Protein AF-A0A9Q6Z307-F1 (afdb_monomer_lite)

Organism: Myroides odoratus (NCBI:txid256)

Foldseek 3Di:
DVVVVVVVVVVVVVVVVVVVVVVVVVVVVPVPPPDDDDDDDDPDDDDPVVVVVVVVVVVPPPPDDDDDDDDPPPDPDDDDDPDPPVVPPPDDDDDDDDDDDDPEPDDDPDDDDDPDPDDQLSVCVVRFHKDWDWDQDPVRDIDIDMDTDRDPCCPDPVNVLVRDPVSVVVVVVVVVVVVVVVVLVVDVVVVVLCVDPVSVVVVVVVVVVVVVVVVD

Secondary structure (DSSP, 8-state):
-HHHHHHHHHHHHHHHHHHHHHHHHHHHHHTTS--S-----------HHHHHHHHHHHHTSSS---------------------TTS-----PPPP-------SSSPPSS--------SHHHHHHHH--EEEEEEEPTTSPEEEEEEE-SSGGGGSHHHHHHH-HHHHHHHHHHHHHHHHHHHHHH-HHHHHHHHSHHHHHHHHHHHHHHHHHHT-

Sequence (216 aa):
MRLFNQLIKAVKTIAGFVDAVTEQKVEVQQEQFHKKGKRSNDEASLTSAQQRILDKKRISINLYKNETMTMFNYGVGGNEIKVDANEAIQEIQGNKSLLVAKLTTEDAISPEIVTGLKTVEEVFNYYSPRIEMEHNTPEGETVKEEFRFKNLGDFTPKKMIENSPFLKGLKVDEEQYNKLVKQLRVNKVLRKLVEDKVAKKELAATLRTIAKELEQ

InterPro domains:
  IPR008312 Type VI secretion system sheath protein TssB1 [PF05591] (121-208)

Radius of gyration: 41.53 Å; chains: 1; bounding box: 90×67×105 Å

Structure (mmCIF, N/CA/C/O backbone):
data_AF-A0A9Q6Z307-F1
#
_entry.id   AF-A0A9Q6Z307-F1
#
loop_
_atom_site.group_PDB
_atom_site.id
_atom_site.type_symbol
_atom_site.label_atom_id
_atom_site.label_alt_id
_atom_site.label_comp_id
_atom_site.label_asym_id
_atom_site.label_entity_id
_atom_site.label_seq_id
_atom_site.pdbx_PDB_ins_code
_atom_site.Cartn_x
_atom_site.Cartn_y
_atom_site.Cartn_z
_atom_site.occupancy
_atom_site.B_iso_or_equiv
_atom_site.auth_seq_id
_atom_site.auth_comp_id
_atom_site.auth_asym_id
_atom_site.auth_atom_id
_atom_site.pdb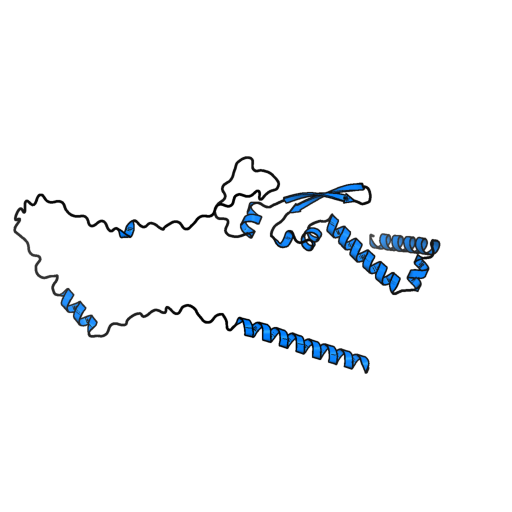x_PDB_model_num
ATOM 1 N N . MET A 1 1 ? 20.369 -35.531 -22.418 1.00 58.84 1 MET A N 1
ATOM 2 C CA . MET A 1 1 ? 19.545 -36.484 -21.630 1.00 58.84 1 MET A CA 1
ATOM 3 C C . MET A 1 1 ? 20.071 -36.722 -20.203 1.00 58.84 1 MET A C 1
ATOM 5 O O . MET A 1 1 ? 19.269 -36.689 -19.282 1.00 58.84 1 MET A O 1
ATOM 9 N N . ARG A 1 2 ? 21.387 -36.899 -19.961 1.00 54.19 2 ARG A N 1
ATOM 10 C CA . ARG A 1 2 ? 21.952 -37.157 -18.606 1.00 54.19 2 ARG A CA 1
ATOM 11 C C . ARG A 1 2 ? 21.715 -36.041 -17.569 1.00 54.19 2 ARG A C 1
ATOM 13 O O . ARG A 1 2 ? 21.393 -36.342 -16.426 1.00 54.19 2 ARG A O 1
ATOM 20 N N . LEU A 1 3 ? 21.824 -34.777 -17.982 1.00 52.72 3 LEU A N 1
ATOM 21 C CA . LEU A 1 3 ? 21.654 -33.609 -17.101 1.00 52.72 3 LEU A CA 1
ATOM 22 C C . LEU A 1 3 ? 20.195 -33.388 -16.663 1.00 52.72 3 LEU A C 1
ATOM 24 O O . LEU A 1 3 ? 19.938 -32.978 -15.537 1.00 52.72 3 LEU A O 1
ATOM 28 N N . PHE A 1 4 ? 19.232 -33.732 -17.520 1.00 47.31 4 PHE A N 1
ATOM 29 C CA . PHE A 1 4 ? 17.805 -33.577 -17.223 1.00 47.31 4 PHE A CA 1
ATOM 30 C C . PHE A 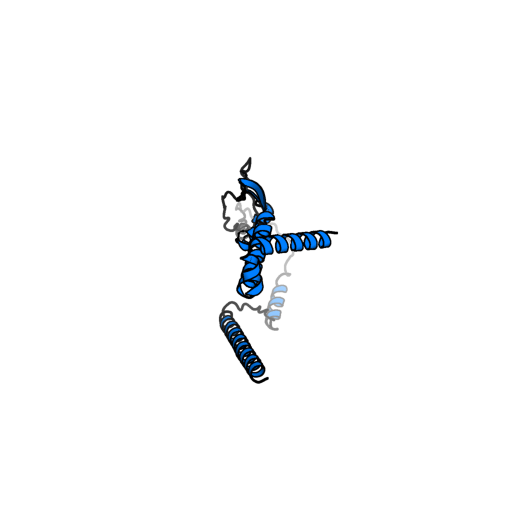1 4 ? 17.333 -34.579 -16.157 1.00 47.31 4 PHE A C 1
ATOM 32 O O . PHE A 1 4 ? 16.603 -34.224 -15.236 1.00 47.31 4 PHE A O 1
ATOM 39 N N . ASN A 1 5 ? 17.850 -35.811 -16.197 1.00 57.25 5 ASN A N 1
ATOM 40 C CA . ASN A 1 5 ? 17.544 -36.827 -15.186 1.00 57.25 5 ASN A CA 1
ATOM 41 C C . ASN A 1 5 ? 18.175 -36.524 -13.817 1.00 57.25 5 ASN A C 1
ATOM 43 O O . ASN A 1 5 ? 17.626 -36.930 -12.793 1.00 57.25 5 ASN A O 1
ATOM 47 N N . GLN A 1 6 ? 19.302 -35.804 -13.775 1.00 60.50 6 GLN A N 1
ATOM 48 C CA . GLN A 1 6 ? 19.876 -35.318 -12.515 1.00 60.50 6 GLN A CA 1
ATOM 49 C C . GLN A 1 6 ? 19.041 -34.183 -11.911 1.00 60.50 6 GLN A C 1
ATOM 51 O O . GLN A 1 6 ? 18.829 -34.179 -10.700 1.00 60.50 6 GLN A O 1
ATOM 56 N N . LEU A 1 7 ? 18.494 -33.293 -12.748 1.00 54.44 7 LEU A N 1
ATOM 57 C CA . LEU A 1 7 ? 17.577 -32.239 -12.312 1.00 54.44 7 LEU A CA 1
ATOM 58 C C . LEU A 1 7 ? 16.285 -32.827 -11.719 1.00 54.44 7 LEU A C 1
ATOM 60 O O . LEU A 1 7 ? 15.887 -32.445 -10.625 1.00 54.44 7 LEU A O 1
ATOM 64 N N . ILE A 1 8 ? 15.676 -33.814 -12.385 1.00 63.72 8 ILE A N 1
ATOM 65 C CA . ILE A 1 8 ? 14.458 -34.479 -11.887 1.00 63.72 8 ILE A CA 1
ATOM 66 C C . ILE A 1 8 ? 14.723 -35.198 -10.560 1.00 63.72 8 ILE A C 1
ATOM 68 O O . ILE A 1 8 ? 13.906 -35.114 -9.645 1.00 63.72 8 ILE A O 1
ATOM 72 N N . LYS A 1 9 ? 15.873 -35.876 -10.423 1.00 64.56 9 LYS A N 1
ATOM 73 C CA . LYS A 1 9 ? 16.251 -36.508 -9.153 1.00 64.56 9 LYS A CA 1
ATOM 74 C C . LYS A 1 9 ? 16.400 -35.474 -8.042 1.00 64.56 9 LYS A C 1
ATOM 76 O O . LYS A 1 9 ? 15.792 -35.677 -7.004 1.00 64.56 9 LYS A O 1
ATOM 81 N N . ALA A 1 10 ? 17.113 -34.371 -8.282 1.00 64.81 10 ALA A N 1
ATOM 82 C CA . ALA A 1 10 ? 17.314 -33.311 -7.293 1.00 64.81 10 ALA A CA 1
ATOM 83 C C . ALA A 1 10 ? 15.996 -32.649 -6.854 1.00 64.81 10 ALA A C 1
ATOM 85 O O . ALA A 1 10 ? 15.781 -32.441 -5.664 1.00 64.81 10 ALA A O 1
ATOM 86 N N . VAL A 1 11 ? 15.084 -32.384 -7.793 1.00 61.47 11 VAL A N 1
ATOM 87 C CA . VAL A 1 11 ? 13.757 -31.823 -7.488 1.00 61.47 11 VAL A CA 1
ATOM 88 C C . VAL A 1 11 ? 12.927 -32.797 -6.646 1.00 61.47 11 VAL A C 1
ATOM 90 O O . VAL A 1 11 ? 12.268 -32.376 -5.698 1.00 61.47 11 VAL A O 1
ATOM 93 N N . LYS A 1 12 ? 13.002 -34.104 -6.927 1.00 58.44 12 LYS A N 1
ATOM 94 C CA . LYS A 1 12 ? 12.268 -35.127 -6.169 1.00 58.44 12 LYS A CA 1
ATOM 95 C C . LYS A 1 12 ? 12.818 -35.325 -4.751 1.00 58.44 12 LYS A C 1
ATOM 97 O O . LYS A 1 12 ? 12.030 -35.537 -3.835 1.00 58.44 12 LYS A O 1
ATOM 102 N N . THR A 1 13 ? 14.135 -35.213 -4.545 1.00 65.81 13 THR A N 1
ATOM 103 C CA . THR A 1 13 ? 14.729 -35.253 -3.195 1.00 65.81 13 THR A CA 1
ATOM 104 C C . THR A 1 13 ? 14.374 -34.020 -2.372 1.00 65.81 13 THR A C 1
ATOM 106 O O . THR A 1 13 ? 14.137 -34.145 -1.176 1.00 65.81 13 THR A O 1
ATOM 109 N N . ILE A 1 14 ? 14.317 -32.840 -2.996 1.00 62.16 14 ILE A N 1
ATOM 110 C CA . ILE A 1 14 ? 13.947 -31.598 -2.304 1.00 62.16 14 ILE A CA 1
ATOM 111 C C . ILE A 1 14 ? 12.462 -31.618 -1.921 1.00 62.16 14 ILE A C 1
ATOM 113 O O . ILE A 1 14 ? 12.135 -31.261 -0.796 1.00 62.16 14 ILE A O 1
ATOM 117 N N . ALA A 1 15 ? 11.578 -32.099 -2.803 1.00 57.66 15 ALA A N 1
ATOM 118 C CA . ALA A 1 15 ? 10.150 -32.228 -2.501 1.00 57.66 15 ALA A CA 1
ATOM 119 C C . ALA A 1 15 ? 9.889 -33.168 -1.307 1.00 57.66 15 ALA A C 1
ATOM 121 O O . ALA A 1 15 ? 9.210 -32.777 -0.365 1.00 57.66 15 ALA A O 1
ATOM 122 N N . GLY A 1 16 ? 10.525 -34.348 -1.279 1.00 52.38 16 GLY A N 1
ATOM 123 C CA . GLY A 1 16 ? 10.381 -35.283 -0.154 1.00 52.38 16 GLY A CA 1
ATOM 124 C C . GLY A 1 16 ? 10.946 -34.764 1.175 1.00 52.38 16 GLY A C 1
ATOM 125 O O . GLY A 1 16 ? 10.493 -35.178 2.237 1.00 52.38 16 GLY A O 1
ATOM 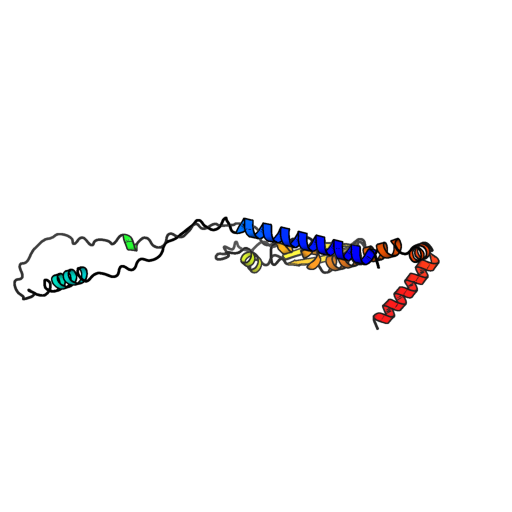126 N N . PHE A 1 17 ? 11.912 -33.838 1.136 1.00 44.25 17 PHE A N 1
ATOM 127 C CA . PHE A 1 17 ? 12.432 -33.185 2.340 1.00 44.25 17 PHE A CA 1
ATOM 128 C C . PHE A 1 17 ? 11.484 -32.096 2.863 1.00 44.25 17 PHE A C 1
ATOM 130 O O . PHE A 1 17 ? 11.376 -31.907 4.071 1.00 44.25 17 PHE A O 1
ATOM 137 N N . VAL A 1 18 ? 10.776 -31.395 1.971 1.00 48.59 18 VAL A N 1
ATOM 138 C CA . VAL A 1 18 ? 9.782 -30.381 2.354 1.00 48.59 18 VAL A CA 1
ATOM 139 C C . VAL A 1 18 ? 8.576 -31.036 3.025 1.00 48.59 18 VAL A C 1
ATOM 141 O O . VAL A 1 18 ? 8.180 -30.563 4.087 1.00 48.59 18 VAL A O 1
ATOM 144 N N . ASP A 1 19 ? 8.083 -32.157 2.490 1.00 47.88 19 ASP A N 1
ATOM 145 C CA . ASP A 1 19 ? 6.929 -32.870 3.053 1.00 47.88 19 ASP A CA 1
ATOM 146 C C . ASP A 1 19 ? 7.212 -33.396 4.477 1.00 47.88 19 ASP A C 1
ATOM 148 O O . ASP A 1 19 ? 6.404 -33.188 5.386 1.00 47.88 19 ASP A O 1
ATOM 152 N N . ALA A 1 20 ? 8.411 -33.944 4.717 1.00 52.69 20 ALA A N 1
ATOM 153 C CA . ALA A 1 20 ? 8.834 -34.432 6.036 1.00 52.69 20 ALA A CA 1
ATOM 154 C C . ALA A 1 20 ? 8.993 -33.313 7.090 1.00 52.69 20 ALA A C 1
ATOM 156 O O . ALA A 1 20 ? 8.732 -33.521 8.277 1.00 52.69 20 ALA A O 1
ATOM 157 N N . VAL A 1 21 ? 9.394 -32.106 6.674 1.00 47.53 21 VAL A N 1
ATOM 158 C CA . VAL A 1 21 ? 9.512 -30.939 7.569 1.00 47.53 21 VAL A CA 1
ATOM 159 C C . VAL A 1 21 ? 8.135 -30.354 7.911 1.00 47.53 21 VAL A C 1
ATOM 161 O O . VAL A 1 21 ? 7.948 -29.824 9.010 1.00 47.53 21 VAL A O 1
ATOM 164 N N . THR A 1 22 ? 7.150 -30.467 7.016 1.00 45.38 22 THR A N 1
ATOM 165 C CA . THR A 1 22 ? 5.759 -30.089 7.310 1.00 45.38 22 THR A CA 1
ATOM 166 C C . THR A 1 22 ? 5.068 -31.053 8.270 1.00 45.38 22 THR A C 1
ATOM 168 O O . THR A 1 22 ? 4.345 -30.580 9.144 1.00 45.38 22 THR A O 1
ATOM 171 N N . GLU A 1 23 ? 5.328 -32.361 8.194 1.00 49.56 23 GLU A N 1
ATOM 172 C CA . GLU A 1 23 ? 4.731 -33.342 9.116 1.00 49.56 23 GLU A CA 1
ATOM 173 C C . GLU A 1 23 ? 5.266 -33.196 10.551 1.00 49.56 23 GLU A C 1
ATOM 175 O O . GLU A 1 23 ? 4.479 -33.147 11.500 1.00 49.56 23 GLU A O 1
ATOM 180 N N . GLN A 1 24 ? 6.572 -32.955 10.728 1.00 48.03 24 GLN A N 1
ATOM 181 C CA . GLN A 1 24 ? 7.153 -32.725 12.062 1.00 48.03 24 GLN A CA 1
ATOM 182 C C . GLN A 1 24 ? 6.623 -31.462 12.761 1.00 48.03 24 GLN A C 1
ATOM 184 O O . GLN A 1 24 ? 6.643 -31.372 13.988 1.00 48.03 24 GLN A O 1
ATOM 189 N N . LYS A 1 25 ? 6.123 -30.473 12.009 1.00 40.03 25 LYS A N 1
ATOM 190 C CA . LYS A 1 25 ? 5.568 -29.239 12.586 1.00 40.03 25 LYS A CA 1
ATOM 191 C C . LYS A 1 25 ? 4.098 -29.376 13.005 1.00 40.03 25 LYS A C 1
ATOM 193 O O . LYS A 1 25 ? 3.626 -28.553 13.789 1.00 40.03 25 LYS A O 1
ATOM 198 N N . VAL A 1 26 ? 3.396 -30.403 12.515 1.00 38.62 26 VAL A N 1
ATOM 199 C CA . VAL A 1 26 ? 1.998 -30.706 12.865 1.00 38.62 26 VAL A CA 1
ATOM 200 C C . VAL A 1 26 ? 1.918 -31.609 14.102 1.00 38.62 26 VAL A C 1
ATOM 202 O O . VAL A 1 26 ? 1.062 -31.375 14.953 1.00 38.62 26 VAL A O 1
ATOM 205 N N . GLU A 1 27 ? 2.851 -32.550 14.284 1.00 38.09 27 GLU A N 1
ATOM 206 C CA . GLU A 1 27 ? 2.890 -33.409 15.484 1.00 38.09 27 GLU A CA 1
ATOM 207 C C . GLU A 1 27 ? 3.236 -32.634 16.768 1.00 38.09 27 GLU A C 1
ATOM 209 O O . GLU A 1 27 ? 2.611 -32.838 17.808 1.00 38.09 27 GLU A O 1
ATOM 214 N N . VAL A 1 28 ? 4.139 -31.648 16.702 1.00 43.66 28 VAL A N 1
ATOM 215 C CA . VAL A 1 28 ? 4.565 -30.882 17.893 1.00 43.66 28 VAL A CA 1
ATOM 216 C C . VAL A 1 28 ? 3.476 -29.921 18.417 1.00 43.66 28 VAL A C 1
ATOM 218 O O . VAL A 1 28 ? 3.547 -29.471 19.560 1.00 43.66 28 VAL A O 1
ATOM 221 N N . GLN A 1 29 ? 2.423 -29.635 17.641 1.00 39.53 29 GLN A N 1
ATOM 222 C CA . GLN A 1 29 ? 1.291 -28.808 18.096 1.00 39.53 29 GLN A CA 1
ATOM 223 C C . GLN A 1 29 ? 0.103 -29.612 18.647 1.00 39.53 29 GLN A C 1
ATOM 225 O O . GLN A 1 29 ? -0.784 -29.019 19.263 1.00 39.53 29 GLN A O 1
ATOM 230 N N . GLN A 1 30 ? 0.083 -30.942 18.502 1.00 36.72 30 GLN A N 1
ATOM 231 C CA . GLN A 1 30 ? -1.045 -31.766 18.957 1.00 36.72 30 GLN A CA 1
ATOM 232 C C . GLN A 1 30 ? -0.896 -32.305 20.392 1.00 36.72 30 GLN A C 1
ATOM 234 O O . GLN A 1 30 ? -1.902 -32.640 21.015 1.00 36.72 30 GLN A O 1
ATOM 239 N N . GLU A 1 31 ? 0.297 -32.271 20.994 1.00 37.12 31 GLU A N 1
ATOM 240 C CA . GLU A 1 31 ? 0.496 -32.740 22.380 1.00 37.12 31 GLU A CA 1
ATOM 241 C C . GLU A 1 31 ? 0.264 -31.682 23.480 1.00 37.12 31 GLU A C 1
ATOM 243 O O . GLU A 1 31 ? 0.240 -32.022 24.663 1.00 37.12 31 GLU A O 1
ATOM 248 N N . GLN A 1 32 ? 0.004 -30.411 23.147 1.00 38.84 32 GLN A N 1
ATOM 249 C CA . GLN A 1 32 ? -0.230 -29.364 24.164 1.00 38.84 32 GLN A CA 1
ATOM 250 C C . GLN A 1 32 ? -1.709 -29.042 24.456 1.00 38.84 32 GLN A C 1
ATOM 252 O O . GLN A 1 32 ? -1.994 -28.223 25.328 1.00 38.84 32 GLN A O 1
ATOM 257 N N . PHE A 1 33 ? -2.669 -29.727 23.820 1.00 28.75 33 PHE A N 1
ATOM 258 C CA . PHE A 1 33 ? -4.108 -29.443 23.972 1.00 28.75 33 PHE A CA 1
ATOM 259 C C . PHE A 1 33 ? -4.912 -30.448 24.823 1.00 28.75 33 PHE A C 1
ATOM 261 O O . PHE A 1 33 ? -6.140 -30.410 24.815 1.00 28.75 33 PHE A O 1
ATOM 268 N N . HIS A 1 34 ? -4.275 -31.331 25.604 1.00 32.88 34 HIS A N 1
ATOM 269 C CA . HIS A 1 34 ? -4.980 -32.383 26.367 1.00 32.88 34 HIS A CA 1
ATOM 270 C C . HIS A 1 34 ? -4.947 -32.266 27.900 1.00 32.88 34 HIS A C 1
ATOM 272 O O . HIS A 1 34 ? -4.977 -33.273 28.605 1.00 32.88 34 HIS A O 1
ATOM 278 N N . LYS A 1 35 ? -4.983 -31.048 28.460 1.00 42.56 35 LYS A N 1
ATOM 279 C CA . LYS A 1 35 ? -5.352 -30.856 29.878 1.00 42.56 35 LYS A CA 1
ATOM 280 C C . LYS A 1 35 ? -6.167 -29.583 30.114 1.00 42.56 35 LYS A C 1
ATOM 282 O O . LYS A 1 35 ? -5.605 -28.559 30.484 1.00 42.56 35 LYS A O 1
ATOM 287 N N . LYS A 1 36 ? -7.499 -29.676 29.986 1.00 29.67 36 LYS A N 1
ATOM 288 C CA . LYS A 1 36 ? -8.482 -28.946 30.819 1.00 29.67 36 LYS A CA 1
ATOM 289 C C . LYS A 1 36 ? -9.923 -29.390 30.513 1.00 29.67 36 LYS A C 1
ATOM 291 O O . LYS A 1 36 ? -10.382 -29.255 29.391 1.00 29.67 36 LYS A O 1
ATOM 296 N N . GLY A 1 37 ? -10.632 -29.845 31.553 1.00 27.83 37 GLY A N 1
ATOM 297 C CA . GLY A 1 37 ? -12.093 -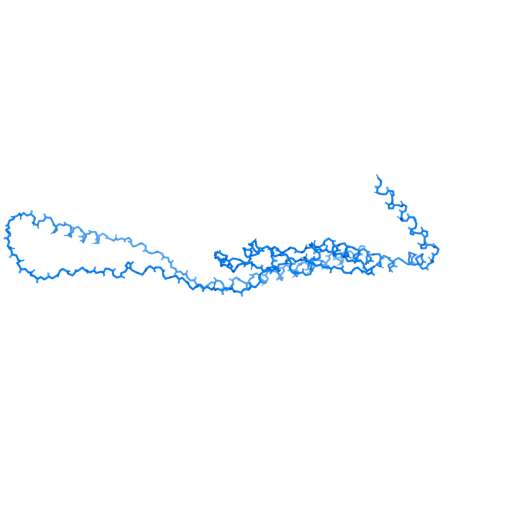29.717 31.666 1.00 27.83 37 GLY A CA 1
ATOM 298 C C . GLY A 1 37 ? -12.967 -30.895 31.215 1.00 27.83 37 GLY A C 1
ATOM 299 O O . GLY A 1 37 ? -13.634 -30.802 30.195 1.00 27.83 37 GLY A O 1
ATOM 300 N N . LYS A 1 38 ? -13.080 -31.948 32.039 1.00 30.80 38 LYS A N 1
ATOM 301 C CA . LYS A 1 38 ? -14.277 -32.812 32.072 1.00 30.80 38 LYS A CA 1
ATOM 302 C C . LYS A 1 38 ? -15.211 -32.314 33.183 1.00 30.80 38 LYS A C 1
ATOM 304 O O . LYS A 1 38 ? -14.873 -32.423 34.358 1.00 30.80 38 LYS A O 1
ATOM 309 N N . ARG A 1 39 ? -16.383 -31.793 32.818 1.00 30.98 39 ARG A N 1
ATOM 310 C CA . ARG A 1 39 ? -17.604 -31.852 33.636 1.00 30.98 39 ARG A CA 1
ATOM 311 C C . ARG A 1 39 ? -18.686 -32.417 32.728 1.00 30.98 39 ARG A C 1
ATOM 313 O O . ARG A 1 39 ? -19.097 -31.751 31.785 1.00 30.98 39 ARG A O 1
ATOM 320 N N . SER A 1 40 ? -19.068 -33.662 32.979 1.00 30.25 40 SER A N 1
ATOM 321 C CA . SER A 1 40 ? -20.198 -34.325 32.340 1.00 30.25 40 SER A CA 1
ATOM 322 C C . SER A 1 40 ? -21.231 -34.660 33.406 1.00 30.25 40 SER A C 1
ATOM 324 O O . SER A 1 40 ? -20.883 -35.153 34.473 1.00 30.25 40 SER A O 1
ATOM 326 N N . ASN A 1 41 ? -22.465 -34.319 33.060 1.00 34.47 41 ASN A N 1
ATOM 327 C CA . ASN A 1 41 ? -23.746 -34.602 33.690 1.00 34.47 41 ASN A CA 1
ATOM 328 C C . ASN A 1 41 ? -23.865 -36.007 34.295 1.00 34.47 41 ASN A C 1
ATOM 330 O O . ASN A 1 41 ? -23.651 -36.982 33.581 1.00 34.47 41 ASN A O 1
ATOM 334 N N . ASP A 1 42 ? -24.346 -36.075 35.537 1.00 29.66 42 ASP A N 1
ATOM 335 C CA . ASP A 1 42 ? -24.964 -37.271 36.109 1.00 29.66 42 ASP A CA 1
ATOM 336 C C . ASP A 1 42 ? -26.420 -36.930 36.469 1.00 29.66 42 ASP A C 1
ATOM 338 O O . ASP A 1 42 ? -26.710 -36.343 37.514 1.00 29.66 42 ASP A O 1
ATOM 342 N N . GLU A 1 43 ? -27.351 -37.269 35.573 1.00 35.16 43 GLU A N 1
ATOM 343 C CA . GLU A 1 43 ? -28.764 -37.432 35.916 1.00 35.16 43 GLU A CA 1
ATOM 344 C C . GLU A 1 43 ? -28.909 -38.741 36.702 1.00 35.16 43 GLU A C 1
ATOM 346 O O . GLU A 1 43 ? -28.748 -39.841 36.171 1.00 35.16 43 GLU A O 1
ATOM 351 N N . ALA A 1 44 ? -29.189 -38.627 37.999 1.00 37.19 44 ALA A N 1
ATOM 352 C CA . ALA A 1 44 ? -29.422 -39.767 38.869 1.00 37.19 44 ALA A CA 1
ATOM 353 C C . ALA A 1 44 ? -30.811 -40.376 38.606 1.00 37.19 44 ALA A C 1
ATOM 355 O O . ALA A 1 44 ? -31.837 -39.827 39.011 1.00 37.19 44 ALA A O 1
ATOM 356 N N . SER A 1 45 ? -30.848 -41.552 37.981 1.00 49.91 45 SER A N 1
ATOM 357 C CA . SER A 1 45 ? -32.027 -42.421 37.976 1.00 49.91 45 SER A CA 1
ATOM 358 C C . SER A 1 45 ? -32.287 -42.947 39.395 1.00 49.91 45 SER A C 1
ATOM 360 O O . SER A 1 45 ? -31.492 -43.722 39.934 1.00 49.91 45 SER A O 1
ATOM 362 N N . LEU A 1 46 ? -33.389 -42.515 40.011 1.00 45.88 46 LEU A N 1
ATOM 363 C CA . LEU A 1 46 ? -33.791 -42.915 41.362 1.00 45.88 46 LEU A CA 1
ATOM 364 C C . LEU A 1 46 ? -34.271 -44.377 41.383 1.00 45.88 46 LEU A C 1
ATOM 366 O O . LEU A 1 46 ? -35.033 -44.819 40.523 1.00 45.88 46 LEU A O 1
ATOM 370 N N . THR A 1 47 ? -33.840 -45.126 42.395 1.00 55.50 47 THR A N 1
ATOM 371 C CA . THR A 1 47 ? -34.203 -46.536 42.613 1.00 55.50 47 THR A CA 1
ATOM 372 C C . THR A 1 47 ? -35.577 -46.667 43.282 1.00 55.50 47 THR A C 1
ATOM 374 O O . THR A 1 47 ? -36.059 -45.756 43.957 1.00 55.50 47 THR A O 1
ATOM 377 N N . SER A 1 48 ? -36.207 -47.840 43.158 1.00 56.34 48 SER A N 1
ATOM 378 C CA . SER A 1 48 ? -37.550 -48.175 43.679 1.00 56.34 48 SER A CA 1
ATOM 379 C C . SER A 1 48 ? -37.742 -47.985 45.199 1.00 56.34 48 SER A C 1
ATOM 381 O O . SER A 1 48 ? -38.873 -47.970 45.690 1.00 56.34 48 SER A O 1
ATOM 383 N N . ALA A 1 49 ? -36.658 -47.783 45.957 1.00 54.69 49 ALA A N 1
ATOM 384 C CA . ALA A 1 49 ? -36.691 -47.416 47.372 1.00 54.69 49 ALA A CA 1
ATOM 385 C C . ALA A 1 49 ? -36.993 -45.920 47.610 1.00 54.69 49 ALA A C 1
ATOM 387 O O . ALA A 1 49 ? -37.621 -45.575 48.611 1.00 54.69 49 ALA A O 1
ATOM 388 N N . GLN A 1 50 ? -36.611 -45.031 46.687 1.00 51.97 50 GLN A N 1
ATOM 389 C CA . GLN A 1 50 ? -36.788 -43.578 46.815 1.00 51.97 50 GLN A CA 1
ATOM 390 C C . GLN A 1 50 ? -38.215 -43.124 46.458 1.00 51.97 50 GLN A C 1
ATOM 392 O O . GLN A 1 50 ? -38.719 -42.175 47.055 1.00 51.97 50 GLN A O 1
ATOM 397 N N . GLN A 1 51 ? -38.931 -43.857 45.597 1.00 51.88 51 GLN A N 1
ATOM 398 C CA . GLN A 1 51 ? -40.352 -43.599 45.303 1.00 51.88 51 GLN A CA 1
ATOM 399 C C . GLN A 1 51 ? -41.280 -43.903 46.496 1.00 51.88 51 GLN A C 1
ATOM 401 O O . GLN A 1 51 ? -42.221 -43.156 46.752 1.00 51.88 51 GLN A O 1
ATOM 406 N N . ARG A 1 52 ? -40.966 -44.912 47.323 1.00 50.69 52 ARG A N 1
ATOM 407 C CA . ARG A 1 52 ? -41.769 -45.261 48.517 1.00 50.69 52 ARG A CA 1
ATOM 408 C C . ARG A 1 52 ? -41.704 -44.215 49.641 1.00 50.69 52 ARG A C 1
ATOM 410 O O . ARG A 1 52 ? -42.597 -44.166 50.486 1.00 50.69 52 ARG A O 1
ATOM 417 N N . ILE A 1 53 ? -40.660 -43.383 49.662 1.00 53.38 53 ILE A N 1
ATOM 418 C CA . ILE A 1 53 ? -40.478 -42.308 50.653 1.00 53.38 53 ILE A CA 1
ATOM 419 C C . ILE A 1 53 ? -41.299 -41.064 50.267 1.00 53.38 53 ILE A C 1
ATOM 421 O O . ILE A 1 53 ? -41.821 -40.375 51.144 1.00 53.38 53 ILE A O 1
ATOM 425 N N . LEU A 1 54 ? -41.487 -40.816 48.966 1.00 49.44 54 LEU A N 1
ATOM 426 C CA . LEU A 1 54 ? -42.337 -39.740 48.446 1.00 49.44 54 LEU A CA 1
ATOM 427 C C . LEU A 1 54 ? -43.839 -40.008 48.665 1.00 49.44 54 LEU A C 1
ATOM 429 O O . LEU A 1 54 ? -44.566 -39.078 49.018 1.00 49.44 54 LEU A O 1
ATOM 433 N N . ASP A 1 55 ? -44.290 -41.263 48.571 1.00 50.66 55 ASP A N 1
ATOM 434 C CA . ASP A 1 55 ? -45.708 -41.614 48.765 1.00 50.66 55 ASP A CA 1
ATOM 435 C C . ASP A 1 55 ? -46.162 -41.560 50.233 1.00 50.66 55 ASP A C 1
ATOM 437 O O . ASP A 1 55 ? -47.262 -41.088 50.526 1.00 50.66 55 ASP A O 1
ATOM 441 N N . LYS A 1 56 ? -45.301 -41.924 51.197 1.00 52.72 56 LYS A N 1
ATOM 442 C CA . LYS A 1 56 ? -45.623 -41.775 52.632 1.00 52.72 56 LYS A CA 1
ATOM 443 C C . LYS A 1 56 ? -45.757 -40.314 53.069 1.00 52.72 56 LYS A C 1
ATOM 445 O O . LYS A 1 56 ? -46.497 -40.027 54.005 1.00 52.72 56 LYS A O 1
ATOM 450 N N . LYS A 1 57 ? -45.078 -39.389 52.381 1.00 47.47 57 LYS A N 1
ATOM 451 C CA . LYS A 1 57 ? -45.103 -37.953 52.697 1.00 47.47 57 LYS A CA 1
ATOM 452 C C . LYS A 1 57 ? -46.321 -37.226 52.112 1.00 47.47 57 LYS A C 1
ATOM 454 O O . LYS A 1 57 ? -46.659 -36.151 52.590 1.00 47.47 57 LYS A O 1
ATOM 459 N N . ARG A 1 58 ? -47.007 -37.807 51.116 1.00 45.38 58 ARG A N 1
ATOM 460 C CA . ARG A 1 58 ? -48.255 -37.253 50.554 1.00 45.38 58 ARG A CA 1
ATOM 461 C C . ARG A 1 58 ? -49.506 -37.606 51.364 1.00 45.38 58 ARG A C 1
ATOM 463 O O . ARG A 1 58 ? -50.474 -36.855 51.320 1.00 45.38 58 ARG A O 1
ATOM 470 N N . ILE A 1 59 ? -49.486 -38.693 52.137 1.00 44.06 59 ILE A N 1
ATOM 471 C CA . ILE A 1 59 ? -50.654 -39.155 52.910 1.00 44.06 59 ILE A CA 1
ATOM 472 C C . ILE A 1 59 ? -50.866 -38.332 54.197 1.00 44.06 59 ILE A C 1
ATOM 474 O O . ILE A 1 59 ? -51.992 -38.204 54.665 1.00 44.06 59 ILE A O 1
ATOM 478 N N . SER A 1 60 ? -49.828 -37.694 54.745 1.00 44.38 60 SER A N 1
ATOM 479 C CA . SER A 1 60 ? -49.929 -36.960 56.017 1.00 44.38 60 SER A CA 1
ATOM 480 C C . SER A 1 60 ? -50.448 -35.519 55.913 1.00 44.38 60 SER A C 1
ATOM 482 O O . SER A 1 60 ? -50.545 -34.858 56.940 1.00 44.38 60 SER A O 1
ATOM 484 N N . ILE A 1 61 ? -50.743 -34.996 54.715 1.00 40.44 61 ILE A N 1
ATOM 485 C CA . ILE A 1 61 ? -51.033 -33.556 54.529 1.00 40.44 61 ILE A CA 1
ATOM 486 C C . ILE A 1 61 ? -52.542 -33.257 54.392 1.00 40.44 61 ILE A C 1
ATOM 488 O O . ILE A 1 61 ? -52.949 -32.114 54.562 1.00 40.44 61 ILE A O 1
ATOM 492 N N . ASN A 1 62 ? -53.406 -34.259 54.175 1.00 48.19 62 ASN A N 1
ATOM 493 C CA . ASN A 1 62 ? -54.839 -34.030 53.893 1.00 48.19 62 ASN A CA 1
ATOM 494 C C . ASN A 1 62 ? -55.828 -34.516 54.976 1.00 48.19 62 ASN A C 1
ATOM 496 O O . ASN A 1 62 ? -57.013 -34.674 54.704 1.00 48.19 62 ASN A O 1
ATOM 500 N N . LEU A 1 63 ? -55.378 -34.703 56.215 1.00 45.34 63 LEU A N 1
ATOM 501 C CA . LEU A 1 63 ? -56.213 -35.015 57.386 1.00 45.34 63 LEU A CA 1
ATOM 502 C C . LEU A 1 63 ? -55.624 -34.151 58.517 1.00 45.34 63 LEU A C 1
ATOM 504 O O . LEU A 1 63 ? -54.560 -34.480 59.018 1.00 45.34 63 LEU A O 1
ATOM 508 N N . TYR A 1 64 ? -56.073 -32.947 58.866 1.00 42.69 64 TYR A N 1
ATOM 509 C CA . TYR A 1 64 ? -57.403 -32.514 59.258 1.00 42.69 64 TYR A CA 1
ATOM 510 C C . TYR A 1 64 ? -57.528 -31.017 58.954 1.00 42.69 64 TYR A C 1
ATOM 512 O O . TYR A 1 64 ? -56.932 -30.175 59.623 1.00 42.69 64 TYR A O 1
ATOM 520 N N . LYS A 1 65 ? -58.317 -30.685 57.938 1.00 45.81 65 LYS A N 1
ATOM 521 C CA . LYS A 1 65 ? -58.839 -29.340 57.724 1.00 45.81 65 LYS A CA 1
ATOM 522 C C . LYS A 1 65 ? -60.336 -29.448 57.963 1.00 45.81 65 LYS A C 1
ATOM 524 O O . LYS A 1 65 ? -61.021 -29.874 57.053 1.00 45.81 65 LYS A O 1
ATOM 529 N N . ASN A 1 66 ? -60.788 -29.155 59.181 1.00 44.22 66 ASN A N 1
ATOM 530 C CA . ASN A 1 66 ? -62.186 -28.893 59.534 1.00 44.22 66 ASN A CA 1
ATOM 531 C C . ASN A 1 66 ? -62.196 -27.857 60.671 1.00 44.22 66 ASN A C 1
ATOM 533 O O . ASN A 1 66 ? -61.320 -27.8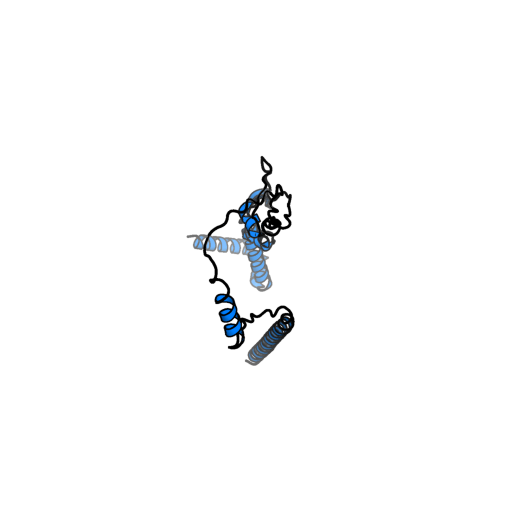50 61.532 1.00 44.22 66 ASN A O 1
ATOM 537 N N . GLU A 1 67 ? -63.143 -26.938 60.574 1.00 49.84 67 GLU A N 1
ATOM 538 C CA . GLU A 1 67 ? -63.135 -25.578 61.105 1.00 49.84 67 GLU A CA 1
ATOM 539 C C . GLU A 1 67 ? -63.510 -25.438 62.596 1.00 49.84 67 GLU A C 1
ATOM 541 O O . GLU A 1 67 ? -64.060 -26.346 63.213 1.00 49.84 67 GLU A O 1
ATOM 546 N N . THR A 1 68 ? -63.313 -24.205 63.091 1.00 43.97 68 THR A N 1
ATOM 547 C CA . THR A 1 68 ? -63.852 -23.558 64.311 1.00 43.97 68 THR A CA 1
ATOM 548 C C . THR A 1 68 ? -63.037 -23.658 65.610 1.00 43.97 68 THR A C 1
ATOM 550 O O . THR A 1 68 ? -63.138 -24.599 66.383 1.00 43.97 68 THR A O 1
ATOM 553 N N . MET A 1 69 ? -62.249 -22.610 65.884 1.00 40.44 69 MET A N 1
ATOM 554 C CA . MET A 1 69 ? -62.471 -21.690 67.014 1.00 40.44 69 MET A CA 1
ATOM 555 C C . MET A 1 69 ? -61.455 -20.544 66.934 1.00 40.44 69 MET A C 1
ATOM 557 O O . MET A 1 69 ? -60.251 -20.727 67.098 1.00 40.44 69 MET A O 1
ATOM 561 N N . THR A 1 70 ? -61.960 -19.344 66.657 1.00 50.22 70 THR A N 1
ATOM 562 C CA . THR A 1 70 ? -61.232 -18.075 66.719 1.00 50.22 70 THR A CA 1
ATOM 563 C C . THR A 1 70 ? -60.774 -17.814 68.152 1.00 50.22 70 THR A C 1
ATOM 565 O O . THR A 1 70 ? -61.516 -17.254 68.958 1.00 50.22 70 THR A O 1
ATOM 568 N N . MET A 1 71 ? -59.548 -18.216 68.477 1.00 41.59 71 MET A N 1
ATOM 569 C CA . MET A 1 71 ? -58.858 -17.749 69.674 1.00 41.59 71 MET A CA 1
ATOM 570 C C . MET A 1 71 ? -58.045 -16.519 69.271 1.00 41.59 71 MET A C 1
ATOM 572 O O . MET A 1 71 ? -57.062 -16.621 68.538 1.00 41.59 71 MET A O 1
ATOM 576 N N . PHE A 1 72 ? -58.518 -15.341 69.675 1.00 49.94 72 PHE A N 1
ATOM 577 C CA . PHE A 1 72 ? -57.841 -14.066 69.459 1.00 49.94 72 PHE A CA 1
ATOM 578 C C . PHE A 1 72 ? -56.464 -14.090 70.126 1.00 49.94 72 PHE A C 1
ATOM 580 O O . PHE A 1 72 ? -56.340 -13.854 71.327 1.00 49.94 72 PHE A O 1
ATOM 587 N N . ASN A 1 73 ? -55.425 -14.369 69.342 1.00 51.00 73 ASN A N 1
ATOM 588 C CA . ASN A 1 73 ? -54.048 -14.259 69.792 1.00 51.00 73 ASN A CA 1
ATOM 589 C C . ASN A 1 73 ? -53.592 -12.813 69.555 1.00 51.00 73 ASN A C 1
ATOM 591 O O . ASN A 1 73 ? -53.098 -12.464 68.483 1.00 51.00 73 ASN A O 1
ATOM 595 N N . TYR A 1 74 ? -53.824 -11.947 70.544 1.00 49.31 74 TYR A N 1
ATOM 596 C CA . TYR A 1 74 ? -53.265 -10.595 70.579 1.00 49.31 74 TYR A CA 1
ATOM 597 C C . TYR A 1 74 ? -51.755 -10.680 70.839 1.00 49.31 74 TYR A C 1
ATOM 599 O O . TYR A 1 74 ? -51.285 -10.529 71.962 1.00 49.31 74 TYR A O 1
ATOM 607 N N . GLY A 1 75 ? -50.993 -10.951 69.781 1.00 48.59 75 GLY A N 1
ATOM 608 C CA . GLY A 1 75 ? -49.549 -10.769 69.743 1.00 48.59 75 GLY A CA 1
ATOM 609 C C . GLY A 1 75 ? -49.230 -9.500 68.968 1.00 48.59 75 GLY A C 1
ATOM 610 O O . GLY A 1 75 ? -49.246 -9.505 67.741 1.00 48.59 75 GLY A O 1
ATOM 611 N N . VAL A 1 76 ? -48.951 -8.402 69.669 1.00 58.62 76 VAL A N 1
ATOM 612 C CA . VAL A 1 76 ? -48.377 -7.199 69.054 1.00 58.62 76 VAL A CA 1
ATOM 613 C C . VAL A 1 76 ? -46.894 -7.494 68.818 1.00 58.62 76 VAL A C 1
ATOM 615 O O . VAL A 1 76 ? -46.054 -7.250 69.677 1.00 58.62 76 VAL A O 1
ATOM 618 N N . GLY A 1 77 ? -46.584 -8.128 67.691 1.00 62.59 77 GLY A N 1
ATOM 619 C CA . GLY A 1 77 ? -45.229 -8.525 67.314 1.00 62.59 77 GLY A CA 1
ATOM 620 C C . GLY A 1 77 ? -45.107 -8.569 65.796 1.00 62.59 77 GLY A C 1
ATOM 621 O O . GLY A 1 77 ? -45.948 -9.162 65.128 1.00 62.59 77 GLY A O 1
ATOM 622 N N . GLY A 1 78 ? -44.104 -7.877 65.252 1.00 69.50 78 GLY A N 1
ATOM 623 C CA . GLY A 1 78 ? -43.908 -7.741 63.809 1.00 69.50 78 GLY A CA 1
ATOM 624 C C . GLY A 1 78 ? -43.639 -9.079 63.116 1.00 69.50 78 GLY A C 1
ATOM 625 O O . GLY A 1 78 ? -42.906 -9.918 63.634 1.00 69.50 78 GLY A O 1
ATOM 626 N N . ASN A 1 79 ? -44.208 -9.254 61.921 1.00 64.38 79 ASN A N 1
ATOM 627 C CA . ASN A 1 79 ? -43.843 -10.345 61.020 1.00 64.38 79 ASN A CA 1
ATOM 628 C C . ASN A 1 79 ? -42.438 -10.089 60.458 1.00 64.38 79 ASN A C 1
ATOM 630 O O . ASN A 1 79 ? -42.213 -9.075 59.797 1.00 64.38 79 ASN A O 1
ATOM 634 N N . GLU A 1 80 ? -41.507 -11.020 60.667 1.00 64.94 80 GLU A N 1
ATOM 635 C CA . GLU A 1 80 ? -40.232 -11.014 59.952 1.00 64.94 80 GLU A CA 1
ATOM 636 C C . GLU A 1 80 ? -40.482 -11.432 58.494 1.00 64.94 80 GLU A C 1
ATOM 638 O O . GLU A 1 80 ? -40.752 -12.597 58.193 1.00 64.94 80 GLU A O 1
ATOM 643 N N . ILE A 1 81 ? -40.410 -10.471 57.573 1.00 68.38 81 ILE A N 1
ATOM 644 C CA . ILE A 1 81 ? -40.277 -10.765 56.146 1.00 68.38 81 ILE A CA 1
ATOM 645 C C . ILE A 1 81 ? -38.812 -11.136 55.938 1.00 68.38 81 ILE A C 1
ATOM 647 O O . ILE A 1 81 ? -37.939 -10.270 55.998 1.00 68.38 81 ILE A O 1
ATOM 651 N N . LYS A 1 82 ? -38.528 -12.424 55.716 1.00 66.50 82 LYS A N 1
ATOM 652 C CA . LYS A 1 82 ? -37.194 -12.856 55.294 1.00 66.50 82 LYS A CA 1
ATOM 653 C C . LYS A 1 82 ? -36.931 -12.262 53.919 1.00 66.50 82 LYS A C 1
ATOM 655 O O . LYS A 1 82 ? -37.482 -12.728 52.926 1.00 66.50 82 LYS A O 1
ATOM 660 N N . VAL A 1 83 ? -36.143 -11.195 53.889 1.00 64.19 83 VAL A N 1
ATOM 661 C CA . VAL A 1 83 ? -35.692 -10.580 52.646 1.00 64.19 83 VAL A CA 1
ATOM 662 C C . VAL A 1 83 ? -34.755 -11.588 51.994 1.00 64.19 83 VAL A C 1
ATOM 664 O O . VAL A 1 83 ? -33.706 -11.908 52.556 1.00 64.19 83 VAL A O 1
ATOM 667 N N . ASP A 1 84 ? -35.166 -12.154 50.861 1.00 62.25 84 ASP A N 1
ATOM 668 C CA . ASP A 1 84 ? -34.318 -13.051 50.086 1.00 62.25 84 ASP A CA 1
ATOM 669 C C . ASP A 1 84 ? -33.156 -12.224 49.524 1.00 62.25 84 ASP A C 1
ATOM 671 O O . ASP A 1 84 ? -33.281 -11.503 48.535 1.00 62.25 84 ASP A O 1
ATOM 675 N N . ALA A 1 85 ? -32.021 -12.251 50.222 1.00 59.56 85 ALA A N 1
ATOM 676 C CA . ALA A 1 85 ? -30.837 -11.475 49.867 1.00 59.56 85 ALA A CA 1
ATOM 677 C C . ALA A 1 85 ? -30.208 -11.919 48.528 1.00 59.56 85 ALA A C 1
ATOM 679 O O . ALA A 1 85 ? -29.260 -11.286 48.064 1.00 59.56 85 ALA A O 1
ATOM 680 N N . ASN A 1 86 ? -30.722 -12.985 47.900 1.00 60.03 86 ASN A N 1
ATOM 681 C CA . ASN A 1 86 ? -30.195 -13.540 46.656 1.00 60.03 86 ASN A CA 1
ATOM 682 C C . ASN A 1 86 ? -30.726 -12.880 45.373 1.00 60.03 86 ASN A C 1
ATOM 684 O O . ASN A 1 86 ? -30.087 -13.033 44.336 1.00 60.03 86 ASN A O 1
ATOM 688 N N . GLU A 1 87 ? -31.829 -12.125 45.401 1.00 59.81 87 GLU A N 1
ATOM 689 C CA . GLU A 1 87 ? -32.338 -11.440 44.193 1.00 59.81 87 GLU A CA 1
ATOM 690 C C . GLU A 1 87 ? -31.680 -10.069 43.941 1.00 59.81 87 GLU A C 1
ATOM 692 O O . GLU A 1 87 ? -31.854 -9.473 42.878 1.00 59.81 87 GLU A O 1
ATOM 697 N N . ALA A 1 88 ? -30.897 -9.558 44.898 1.00 59.62 88 ALA A N 1
ATOM 698 C CA . ALA A 1 88 ? -30.341 -8.204 44.845 1.00 59.62 88 ALA A CA 1
ATOM 699 C C . ALA A 1 88 ? -28.942 -8.105 44.213 1.00 59.62 88 ALA A C 1
ATOM 701 O O . ALA A 1 88 ? -28.483 -6.995 43.937 1.00 59.62 88 ALA A O 1
ATOM 702 N N . ILE A 1 89 ? -28.254 -9.222 43.948 1.00 62.09 89 ILE A N 1
ATOM 703 C CA . ILE A 1 89 ? -26.977 -9.189 43.217 1.00 62.09 89 ILE A CA 1
ATOM 704 C C . ILE A 1 89 ? -27.287 -9.223 41.719 1.00 62.09 89 ILE A C 1
ATOM 706 O O . ILE A 1 89 ? -27.060 -10.207 41.018 1.00 62.09 89 ILE A O 1
ATOM 710 N N . GLN A 1 90 ? -27.854 -8.114 41.243 1.00 64.25 90 GLN A N 1
ATOM 711 C CA . GLN A 1 90 ? -27.900 -7.780 39.828 1.00 64.25 90 GLN A CA 1
ATOM 712 C C . GLN A 1 90 ? -26.461 -7.751 39.309 1.00 64.25 90 GLN A C 1
ATOM 714 O O . GLN A 1 90 ? -25.671 -6.898 39.704 1.00 64.25 90 GLN A O 1
ATOM 719 N N . GLU A 1 91 ? -26.127 -8.747 38.492 1.00 65.44 91 GLU A N 1
ATOM 720 C CA . GLU A 1 91 ? -25.140 -8.704 37.413 1.00 65.44 91 GLU A CA 1
ATOM 721 C C . GLU A 1 91 ? -24.033 -7.646 37.601 1.00 65.44 91 GLU A C 1
ATOM 723 O O . GLU A 1 91 ? -24.132 -6.513 37.123 1.00 65.44 91 GLU A O 1
ATOM 728 N N . ILE A 1 92 ? -22.969 -8.009 38.331 1.00 71.62 92 ILE A N 1
ATOM 729 C CA . ILE A 1 92 ? -21.796 -7.142 38.507 1.00 71.62 92 ILE A CA 1
ATOM 730 C C . ILE A 1 92 ? -21.279 -6.780 37.114 1.00 71.62 92 ILE A C 1
ATOM 732 O O . ILE A 1 92 ? -20.795 -7.648 36.382 1.00 71.62 92 ILE A O 1
ATOM 736 N N . GLN A 1 93 ? -21.386 -5.502 36.741 1.00 71.81 93 GLN A N 1
ATOM 737 C CA . GLN A 1 93 ? -20.887 -5.052 35.448 1.00 71.81 93 GLN A CA 1
ATOM 738 C C . GLN A 1 93 ? -19.386 -5.328 35.378 1.00 71.81 93 GLN A C 1
ATOM 740 O O . GLN A 1 93 ? -18.625 -4.901 36.246 1.00 71.81 93 GLN A O 1
ATOM 745 N N . GLY A 1 94 ? -18.971 -6.069 34.351 1.00 75.06 94 GLY A N 1
ATOM 746 C CA . GLY A 1 94 ? -17.564 -6.387 34.137 1.00 75.06 94 GLY A CA 1
ATOM 747 C C . GLY A 1 94 ? -16.696 -5.132 34.015 1.00 75.06 94 GLY A C 1
ATOM 748 O O . GLY A 1 94 ? -17.186 -4.035 33.730 1.00 75.06 94 GLY A O 1
ATOM 749 N N . ASN A 1 95 ? -15.386 -5.306 34.208 1.00 85.12 95 ASN A N 1
ATOM 750 C CA . ASN A 1 95 ? -14.407 -4.228 34.075 1.00 85.12 95 ASN A CA 1
ATOM 751 C C . ASN A 1 95 ? -14.545 -3.540 32.708 1.00 85.12 95 ASN A C 1
ATOM 753 O O . ASN A 1 95 ? -14.465 -4.192 31.667 1.00 85.12 95 ASN A O 1
ATOM 757 N N . LYS A 1 96 ? -14.722 -2.216 32.720 1.00 83.75 96 LYS A N 1
ATOM 758 C CA . LYS A 1 96 ? -14.737 -1.382 31.514 1.00 83.75 96 LYS A CA 1
ATOM 759 C C . LYS A 1 96 ? -13.383 -0.700 31.370 1.00 83.75 96 LYS A C 1
ATOM 761 O O . LYS A 1 96 ? -12.883 -0.112 32.326 1.00 83.75 96 LYS A O 1
ATOM 766 N N . SER A 1 97 ? -12.808 -0.760 30.177 1.00 84.56 97 SER A N 1
ATOM 767 C CA . SER A 1 97 ? -11.598 -0.017 29.827 1.00 84.56 97 SER A CA 1
ATOM 768 C C . SER A 1 97 ? -11.975 1.153 28.928 1.00 84.56 97 SER A C 1
ATOM 770 O O . SER A 1 97 ? -12.711 0.973 27.961 1.00 84.56 97 SER A O 1
ATOM 772 N N . LEU A 1 98 ? -11.472 2.344 29.251 1.00 87.19 98 LEU A N 1
ATOM 773 C CA . LEU A 1 98 ? -11.579 3.526 28.403 1.00 87.19 98 LEU A CA 1
ATOM 774 C C . LEU A 1 98 ? -10.242 3.732 27.691 1.00 87.19 98 LEU A C 1
ATOM 776 O O . LEU A 1 98 ? -9.205 3.832 28.346 1.00 87.19 98 LEU A O 1
ATOM 780 N N . LEU A 1 99 ? -10.277 3.807 26.364 1.00 87.06 99 LEU A N 1
ATOM 781 C CA . LEU A 1 99 ? -9.126 4.161 25.543 1.00 87.06 99 LEU A CA 1
ATOM 782 C C . LEU A 1 99 ? -9.343 5.564 24.980 1.00 87.06 99 LEU A C 1
ATOM 784 O O . LEU A 1 99 ? -10.350 5.820 24.327 1.00 87.06 99 LEU A O 1
ATOM 788 N N . VAL A 1 100 ? -8.395 6.463 25.243 1.00 88.81 100 VAL A N 1
ATOM 789 C CA . VAL A 1 100 ? -8.407 7.833 24.722 1.00 88.81 100 VAL A CA 1
ATOM 790 C C . VAL A 1 100 ? -7.206 7.992 23.803 1.00 88.81 100 VAL A C 1
ATOM 792 O O . VAL A 1 100 ? -6.064 7.955 24.256 1.00 88.81 100 VAL A O 1
ATOM 795 N N . ALA A 1 101 ? -7.466 8.129 22.507 1.00 86.31 101 ALA A N 1
ATOM 796 C CA . ALA A 1 101 ? -6.443 8.320 21.489 1.00 86.31 101 ALA A CA 1
ATOM 797 C C . ALA A 1 101 ? -7.020 9.088 20.295 1.00 86.31 101 ALA A C 1
ATOM 799 O O . ALA A 1 101 ? -8.211 8.989 20.001 1.00 86.31 101 ALA A O 1
ATOM 800 N N . LYS A 1 102 ? -6.162 9.824 19.583 1.00 88.94 102 LYS A N 1
ATOM 801 C CA . LYS A 1 102 ? -6.506 10.419 18.290 1.00 88.94 102 LYS A CA 1
ATOM 802 C C . LYS A 1 102 ? -6.430 9.330 17.219 1.00 88.94 102 LYS A C 1
ATOM 804 O O . LYS A 1 102 ? -5.339 8.899 16.856 1.00 88.94 102 LYS A O 1
ATOM 809 N N . LEU A 1 103 ? -7.591 8.856 16.771 1.00 88.38 103 LEU A N 1
ATOM 810 C CA . LEU A 1 103 ? -7.713 7.757 15.800 1.00 88.38 103 LEU A CA 1
ATOM 811 C C . LEU A 1 103 ? -7.909 8.243 14.354 1.00 88.38 103 LEU A C 1
ATOM 813 O O . LEU A 1 103 ? -7.779 7.457 13.419 1.00 88.38 103 LEU A O 1
ATOM 817 N N . THR A 1 104 ? -8.181 9.535 14.166 1.00 89.69 104 THR A N 1
ATOM 818 C CA . THR A 1 104 ? -8.369 10.196 12.868 1.00 89.69 104 THR A CA 1
ATOM 819 C C . THR A 1 104 ? -7.452 11.406 12.741 1.00 89.69 104 THR A C 1
ATOM 821 O O . THR A 1 104 ? -7.013 11.979 13.735 1.00 89.69 104 THR A O 1
ATOM 824 N N . THR A 1 105 ? -7.148 11.806 11.508 1.00 88.31 105 THR A N 1
ATOM 825 C CA . THR A 1 105 ? -6.285 12.965 11.224 1.00 88.31 105 THR A CA 1
ATOM 826 C C . THR A 1 105 ? -6.954 14.278 11.638 1.00 88.31 105 THR A C 1
ATOM 828 O O . THR A 1 105 ? -6.317 15.146 12.239 1.00 88.31 105 THR A O 1
ATOM 831 N N . GLU A 1 106 ? -8.254 14.389 11.365 1.00 85.44 106 GLU A N 1
ATOM 832 C CA . GLU A 1 106 ? -9.100 15.520 11.742 1.00 85.44 106 GLU A CA 1
ATOM 833 C C . GLU A 1 106 ? -9.576 15.378 13.194 1.00 85.44 106 GLU A C 1
ATOM 835 O O . GLU A 1 106 ? -9.915 14.276 13.640 1.00 85.44 106 GLU A O 1
ATOM 840 N N . ASP A 1 107 ? -9.587 16.495 13.925 1.00 84.38 107 ASP A N 1
ATOM 841 C CA . ASP A 1 107 ? -10.078 16.546 15.301 1.00 84.38 107 ASP A CA 1
ATOM 842 C C . ASP A 1 107 ? -11.608 16.636 15.319 1.00 84.38 107 ASP A C 1
ATOM 844 O O . ASP A 1 107 ? -12.215 17.410 14.575 1.00 84.38 107 ASP A O 1
ATOM 848 N N . ALA A 1 108 ? -12.241 15.854 16.194 1.00 80.25 108 ALA A N 1
ATOM 849 C CA . ALA A 1 108 ? -13.683 15.922 16.385 1.00 80.25 108 ALA A CA 1
ATOM 850 C C . ALA A 1 108 ? -14.075 17.245 17.066 1.00 80.25 108 ALA A C 1
ATOM 852 O O . ALA A 1 108 ? -13.457 17.658 18.046 1.00 80.25 108 ALA A O 1
ATOM 853 N N . ILE A 1 109 ? -15.145 17.883 16.577 1.00 82.88 109 ILE A N 1
ATOM 854 C CA . ILE A 1 109 ? -15.672 19.150 17.123 1.00 82.88 109 ILE A CA 1
ATOM 855 C C . ILE A 1 109 ? -16.112 18.982 18.588 1.00 82.88 109 ILE A C 1
ATOM 857 O O . ILE A 1 109 ? -16.000 19.907 19.391 1.00 82.88 109 ILE A O 1
ATOM 861 N N . SER A 1 110 ? -16.592 17.791 18.946 1.00 84.12 110 SER A N 1
ATOM 862 C CA . SER A 1 110 ? -16.980 17.423 20.306 1.00 84.12 110 SER A CA 1
ATOM 863 C C . SER A 1 110 ? -16.422 16.048 20.667 1.00 84.12 110 SER A C 1
ATOM 865 O O . SER A 1 110 ? -16.438 15.160 19.811 1.00 84.12 110 SER A O 1
ATOM 867 N N . PRO A 1 111 ? -15.977 15.834 21.919 1.00 80.25 111 PRO A N 1
ATOM 868 C CA . PRO A 1 111 ? -15.507 14.528 22.357 1.00 80.25 111 PRO A CA 1
ATOM 869 C C . PRO A 1 111 ? -16.647 13.509 22.283 1.00 80.25 111 PRO A C 1
ATOM 871 O O . PRO A 1 111 ? -17.703 13.690 22.890 1.00 80.25 111 PRO A O 1
ATOM 874 N N . GLU A 1 112 ? -16.417 12.436 21.538 1.00 83.25 112 GLU A N 1
ATOM 875 C CA . GLU A 1 112 ? -17.362 11.341 21.368 1.00 83.25 112 GLU A CA 1
ATOM 876 C C . GLU A 1 112 ? -16.930 10.132 22.204 1.00 83.25 112 GLU A C 1
ATOM 878 O O . GLU A 1 112 ? -15.771 9.716 22.165 1.00 83.25 112 GLU A O 1
ATOM 883 N N . ILE A 1 113 ? -17.869 9.548 22.955 1.00 85.88 113 ILE A N 1
ATOM 884 C CA . ILE A 1 113 ? -17.650 8.296 23.687 1.00 85.88 113 ILE A CA 1
ATOM 885 C C . ILE A 1 113 ? -18.366 7.181 22.934 1.00 85.88 113 ILE A C 1
ATOM 887 O O . ILE A 1 113 ? -19.577 7.003 23.059 1.00 85.88 113 ILE A O 1
ATOM 891 N N . VAL A 1 114 ? -17.599 6.414 22.165 1.00 87.25 114 VAL A N 1
ATOM 892 C CA . VAL A 1 114 ? -18.115 5.265 21.419 1.00 87.25 114 VAL A CA 1
ATOM 893 C C . VAL A 1 114 ? -18.008 4.016 22.287 1.00 87.25 114 VAL A C 1
ATOM 895 O O . VAL A 1 114 ? -16.976 3.750 22.903 1.00 87.25 114 VAL A O 1
ATOM 898 N N . THR A 1 115 ? -19.084 3.234 22.347 1.00 88.44 115 THR A N 1
ATOM 899 C CA . THR A 1 115 ? -19.124 1.961 23.078 1.00 88.44 115 THR A CA 1
ATOM 900 C C . THR A 1 115 ? -19.546 0.832 22.147 1.00 88.44 115 THR A C 1
ATOM 902 O O . THR A 1 115 ? -20.174 1.066 21.119 1.00 88.44 115 THR A O 1
ATOM 905 N N . GLY A 1 116 ? -19.187 -0.406 22.489 1.00 87.38 116 GLY A N 1
ATOM 906 C CA . GLY A 1 116 ? -19.581 -1.586 21.714 1.00 87.38 116 GLY A CA 1
ATOM 907 C C . GLY A 1 116 ? -18.603 -2.011 20.617 1.00 87.38 116 GLY A C 1
ATOM 908 O O . GLY A 1 116 ? -18.801 -3.088 20.066 1.00 87.38 116 GLY A O 1
ATOM 909 N N . LEU A 1 117 ? -17.534 -1.245 20.367 1.00 90.06 117 LEU A N 1
ATOM 910 C CA . LEU A 1 117 ? -16.416 -1.669 19.517 1.00 90.06 117 LEU A CA 1
ATOM 911 C C . LEU A 1 117 ? -15.585 -2.721 20.264 1.00 90.06 117 LEU A C 1
ATOM 913 O O . LEU A 1 117 ? -14.984 -2.426 21.300 1.00 90.06 117 LEU A O 1
ATOM 917 N N . LYS A 1 118 ? -15.588 -3.959 19.772 1.00 89.12 118 LYS A N 1
ATOM 918 C CA . LYS A 1 118 ? -14.907 -5.108 20.393 1.00 89.12 118 LYS A CA 1
ATOM 919 C C . LYS A 1 118 ? -13.674 -5.546 19.618 1.00 89.12 118 LYS A C 1
ATOM 921 O O . LYS A 1 118 ? -12.751 -6.095 20.215 1.00 89.12 118 LYS A O 1
ATOM 926 N N . THR A 1 119 ? -13.676 -5.345 18.305 1.00 92.00 119 THR A N 1
ATOM 927 C CA . THR A 1 119 ? -12.608 -5.791 17.406 1.00 92.00 119 THR A CA 1
ATOM 928 C C . THR A 1 119 ? -11.861 -4.605 16.808 1.00 92.00 119 THR A C 1
ATOM 930 O O . THR A 1 119 ? -12.378 -3.489 16.746 1.00 92.00 119 THR A O 1
ATOM 933 N N . VAL A 1 120 ? -10.620 -4.830 16.370 1.00 91.31 120 VAL A N 1
ATOM 934 C CA . VAL A 1 120 ? -9.817 -3.777 15.728 1.00 91.31 120 VAL A CA 1
ATOM 935 C C . VAL A 1 120 ? -10.471 -3.368 14.410 1.00 91.31 120 VAL A C 1
ATOM 937 O O . VAL A 1 120 ? -10.546 -2.189 14.087 1.00 91.31 120 VAL A O 1
ATOM 940 N N . GLU A 1 121 ? -11.016 -4.328 13.676 1.00 92.12 121 GLU A N 1
ATOM 941 C CA . GLU A 1 121 ? -11.704 -4.120 12.408 1.00 92.12 121 GLU A CA 1
ATOM 942 C C . GLU A 1 121 ? -12.935 -3.217 12.566 1.00 92.12 121 GLU A C 1
ATOM 944 O O . GLU A 1 121 ? -13.160 -2.338 11.737 1.00 92.12 121 GLU A O 1
ATOM 949 N N . GLU A 1 122 ? -13.707 -3.370 13.646 1.00 92.19 122 GLU A N 1
ATOM 950 C CA . GLU A 1 122 ? -14.826 -2.473 13.964 1.00 92.19 122 GLU A CA 1
ATOM 951 C C . GLU A 1 122 ? -14.361 -1.034 14.204 1.00 92.19 122 GLU A C 1
ATOM 953 O O . GLU A 1 122 ? -15.005 -0.103 13.725 1.00 92.19 122 GLU A O 1
ATOM 958 N N . VAL A 1 123 ? -13.224 -0.843 14.882 1.00 92.19 123 VAL A N 1
ATOM 959 C CA . VAL A 1 123 ? -12.623 0.486 15.082 1.00 92.19 123 VAL A CA 1
ATOM 960 C C . VAL A 1 123 ? -12.236 1.101 13.734 1.00 92.19 123 VAL A C 1
ATOM 962 O O . VAL A 1 123 ? -12.564 2.257 13.474 1.00 92.19 123 VAL A O 1
ATOM 965 N N . PHE A 1 124 ? -11.596 0.336 12.844 1.00 93.94 124 PHE A N 1
ATOM 966 C CA . PHE A 1 124 ? -11.239 0.817 11.504 1.00 93.94 124 PHE A CA 1
ATOM 967 C C . PHE A 1 124 ? -12.464 1.150 10.652 1.00 93.94 124 PHE A C 1
ATOM 969 O O . PHE A 1 124 ? -12.467 2.176 9.977 1.00 93.94 124 PHE A O 1
ATOM 976 N N . ASN A 1 125 ? -13.513 0.329 10.701 1.00 92.69 125 ASN A N 1
ATOM 977 C CA . ASN A 1 125 ? -14.751 0.595 9.971 1.00 92.69 125 ASN A CA 1
ATOM 978 C C . ASN A 1 125 ? -15.454 1.853 10.494 1.00 92.69 125 ASN A C 1
ATOM 980 O O . ASN A 1 125 ? -15.935 2.655 9.696 1.00 92.69 125 ASN A O 1
ATOM 984 N N . TYR A 1 126 ? -15.482 2.040 11.816 1.00 92.38 126 TYR A N 1
ATOM 985 C CA . TYR A 1 126 ? -16.116 3.192 12.448 1.00 92.38 126 TYR A CA 1
ATOM 986 C C . TYR A 1 126 ? -15.387 4.499 12.130 1.00 92.38 126 TYR A C 1
ATOM 988 O O . TYR A 1 126 ? -15.980 5.432 11.595 1.00 92.38 126 TYR A O 1
ATOM 996 N N . TYR A 1 127 ? -14.087 4.557 12.426 1.00 92.00 127 TYR A N 1
ATOM 997 C CA . TYR A 1 127 ? -13.304 5.785 12.287 1.00 92.00 127 TYR A CA 1
ATOM 998 C C . TYR A 1 127 ? -12.815 6.035 10.857 1.00 92.00 127 TYR A C 1
ATOM 1000 O O . TYR A 1 127 ? -12.457 7.166 10.541 1.00 92.00 127 TYR A O 1
ATOM 1008 N N . SER A 1 128 ? -12.801 5.006 9.998 1.00 92.38 128 SER A N 1
ATOM 1009 C CA . SER A 1 128 ? -12.425 5.076 8.576 1.00 92.38 128 SER A CA 1
ATOM 1010 C C . SER A 1 128 ? -11.228 6.005 8.311 1.00 92.38 128 SER A C 1
ATOM 1012 O O . SER A 1 128 ? -11.352 6.998 7.585 1.00 92.38 128 SER A O 1
ATOM 1014 N N . PRO A 1 129 ? -10.063 5.722 8.924 1.00 93.44 129 PRO A N 1
ATOM 1015 C CA . PRO A 1 129 ? -8.928 6.631 8.908 1.00 93.44 129 PRO A CA 1
ATOM 1016 C C . PRO A 1 129 ? -8.440 6.907 7.481 1.00 93.44 129 PRO A C 1
ATOM 1018 O O . PRO A 1 129 ? -8.221 5.993 6.676 1.00 93.44 129 PRO A O 1
ATOM 1021 N N . ARG A 1 130 ? -8.235 8.196 7.198 1.00 92.94 130 ARG A N 1
ATOM 1022 C CA . ARG A 1 130 ? -7.723 8.719 5.930 1.00 92.94 130 ARG A CA 1
ATOM 1023 C C . ARG A 1 130 ? -6.621 9.747 6.161 1.00 92.94 130 ARG A C 1
ATOM 1025 O O . ARG A 1 130 ? -6.659 10.483 7.151 1.00 92.94 130 ARG A O 1
ATOM 1032 N N . ILE A 1 131 ? -5.658 9.807 5.252 1.00 92.38 131 ILE A N 1
ATOM 1033 C CA . ILE A 1 131 ? -4.582 10.802 5.270 1.00 92.38 131 ILE A CA 1
ATOM 1034 C C . ILE A 1 131 ? -4.302 11.291 3.854 1.00 92.38 131 ILE A C 1
ATOM 1036 O O . ILE A 1 131 ? -4.171 10.493 2.930 1.00 92.38 131 ILE A O 1
ATOM 1040 N N . GLU A 1 132 ? -4.206 12.605 3.697 1.00 92.56 132 GLU A N 1
ATOM 1041 C CA . GLU A 1 132 ? -3.745 13.233 2.464 1.00 92.56 132 GLU A CA 1
ATOM 1042 C C . GLU A 1 132 ? -2.223 13.387 2.529 1.00 92.56 132 GLU A C 1
ATOM 1044 O O . GLU A 1 132 ? -1.678 13.873 3.523 1.00 92.56 132 GLU A O 1
ATOM 1049 N N . MET A 1 133 ? -1.530 12.938 1.487 1.00 90.75 133 MET A N 1
ATOM 1050 C CA . MET A 1 133 ? -0.081 13.020 1.356 1.00 90.75 133 MET A CA 1
ATOM 1051 C C . MET A 1 133 ? 0.284 13.669 0.022 1.00 90.75 133 MET A C 1
ATOM 1053 O O . MET A 1 133 ? -0.355 13.441 -1.003 1.00 90.75 133 MET A O 1
ATOM 1057 N N . GLU A 1 134 ? 1.340 14.474 0.044 1.00 93.06 134 GLU A N 1
ATOM 1058 C CA . GLU A 1 134 ? 1.894 15.120 -1.139 1.00 93.06 134 GLU A CA 1
ATOM 1059 C C . GLU A 1 134 ? 3.230 14.462 -1.505 1.00 93.06 134 GLU A C 1
ATOM 1061 O O . GLU A 1 134 ? 4.139 14.354 -0.679 1.00 93.06 134 GLU A O 1
ATOM 1066 N N . HIS A 1 135 ? 3.349 14.008 -2.748 1.00 91.31 135 HIS A N 1
ATOM 1067 C CA . HIS A 1 135 ? 4.564 13.444 -3.318 1.00 91.31 135 HIS A CA 1
ATOM 1068 C C . HIS A 1 135 ? 5.280 14.493 -4.158 1.00 91.31 135 HIS A C 1
ATOM 1070 O O . HIS A 1 135 ? 4.654 15.156 -4.979 1.00 91.31 135 HIS A O 1
ATOM 1076 N N . ASN A 1 136 ? 6.600 14.589 -4.012 1.00 90.19 136 ASN A N 1
ATOM 1077 C CA . ASN A 1 136 ? 7.427 15.419 -4.880 1.00 90.19 136 ASN A CA 1
ATOM 1078 C C . ASN A 1 136 ? 8.081 14.539 -5.943 1.00 90.19 136 ASN A C 1
ATOM 1080 O O . ASN A 1 136 ? 8.848 13.628 -5.621 1.00 90.19 136 ASN A O 1
ATOM 1084 N N . THR A 1 137 ? 7.758 14.808 -7.202 1.00 88.56 137 THR A N 1
ATOM 1085 C CA . THR A 1 137 ? 8.381 14.151 -8.355 1.00 88.56 137 THR A CA 1
ATOM 1086 C C . THR A 1 137 ? 9.788 14.712 -8.598 1.00 88.56 137 THR A C 1
ATOM 1088 O O . THR A 1 137 ? 10.084 15.842 -8.191 1.00 88.56 137 THR A O 1
ATOM 1091 N N . PRO A 1 138 ? 10.685 13.951 -9.251 1.00 84.00 138 PRO A N 1
ATOM 1092 C CA . PRO A 1 138 ? 12.005 14.460 -9.627 1.00 84.00 138 PRO A CA 1
ATOM 1093 C C . PRO A 1 138 ? 11.940 15.651 -10.599 1.00 84.00 138 PRO A C 1
ATOM 1095 O O . PRO A 1 138 ? 12.882 16.438 -10.661 1.00 84.00 138 PRO A O 1
ATOM 1098 N N . GLU A 1 139 ? 10.826 15.823 -11.309 1.00 83.62 139 GLU A N 1
ATOM 1099 C CA . GLU A 1 139 ? 10.527 16.959 -12.183 1.00 83.62 139 GLU A CA 1
ATOM 1100 C C . GLU A 1 139 ? 10.075 18.215 -11.410 1.00 83.62 139 GLU A C 1
ATOM 1102 O O . GLU A 1 139 ? 9.960 19.291 -11.995 1.00 83.62 139 GLU A O 1
ATOM 1107 N N . GLY A 1 140 ? 9.868 18.104 -10.092 1.00 86.19 140 GLY A N 1
ATOM 1108 C CA . GLY A 1 140 ? 9.453 19.200 -9.214 1.00 86.19 140 GLY A CA 1
ATOM 1109 C C . GLY A 1 140 ? 7.939 19.407 -9.129 1.00 86.19 140 GLY A C 1
ATOM 1110 O O . GLY A 1 140 ? 7.493 20.353 -8.483 1.00 86.19 140 GLY A O 1
ATOM 1111 N N . GLU A 1 141 ? 7.141 18.536 -9.746 1.00 89.62 141 GLU A N 1
ATOM 1112 C CA . GLU A 1 141 ? 5.682 18.541 -9.627 1.00 89.62 141 GLU A CA 1
ATOM 1113 C C . GLU A 1 141 ? 5.236 17.871 -8.321 1.00 89.62 141 GLU A C 1
ATOM 1115 O O . GLU A 1 141 ? 5.788 16.839 -7.917 1.00 89.62 141 GLU A O 1
ATOM 1120 N N . THR A 1 142 ? 4.209 18.437 -7.683 1.00 91.81 142 THR A N 1
ATOM 1121 C CA . THR A 1 142 ? 3.603 17.884 -6.468 1.00 91.81 142 THR A CA 1
ATOM 1122 C C . THR A 1 142 ? 2.343 17.098 -6.815 1.00 91.81 142 THR A C 1
ATOM 1124 O O . THR A 1 142 ? 1.364 17.661 -7.305 1.00 91.81 142 THR A O 1
ATOM 1127 N N . VAL A 1 143 ? 2.342 15.799 -6.522 1.00 92.12 143 VAL A N 1
ATOM 1128 C CA . VAL A 1 143 ? 1.188 14.911 -6.713 1.00 92.12 143 VAL A CA 1
ATOM 1129 C C . VAL A 1 143 ? 0.517 14.688 -5.363 1.00 92.12 143 VAL A C 1
ATOM 1131 O O . VAL A 1 143 ? 1.136 14.155 -4.445 1.00 92.12 143 VAL A O 1
ATOM 1134 N N . LYS A 1 144 ? -0.744 15.104 -5.230 1.00 93.56 144 LYS A N 1
ATOM 1135 C CA . LYS A 1 144 ? -1.530 14.896 -4.006 1.00 93.56 144 LYS A CA 1
ATOM 1136 C C . LYS A 1 144 ? -2.311 13.592 -4.094 1.00 93.56 144 LYS A C 1
ATOM 1138 O O . LYS A 1 144 ? -3.010 13.367 -5.080 1.00 93.56 144 LYS A O 1
ATOM 1143 N N . GLU A 1 145 ? -2.232 12.770 -3.057 1.00 92.25 145 GLU A N 1
ATOM 1144 C CA . GLU A 1 145 ? -2.964 11.510 -2.955 1.00 92.25 145 GLU A CA 1
ATOM 1145 C C . GLU A 1 145 ? -3.597 11.331 -1.576 1.00 92.25 145 GLU A C 1
ATOM 1147 O O . GLU A 1 145 ? -3.069 11.779 -0.561 1.00 92.25 145 GLU A O 1
ATOM 1152 N N . GLU A 1 146 ? -4.731 10.636 -1.536 1.00 92.62 146 GLU A N 1
ATOM 1153 C CA . GLU A 1 146 ? -5.425 10.282 -0.299 1.00 92.62 146 GLU A CA 1
ATOM 1154 C C . GLU A 1 146 ? -5.275 8.778 -0.033 1.00 92.62 146 GLU A C 1
ATOM 1156 O O . GLU A 1 146 ? -5.693 7.939 -0.833 1.00 92.62 146 GLU A O 1
ATOM 1161 N N . PHE A 1 147 ? -4.724 8.428 1.126 1.00 93.31 147 PHE A N 1
ATOM 1162 C CA . PHE A 1 147 ? -4.623 7.056 1.609 1.00 93.31 147 PHE A CA 1
ATOM 1163 C C . PHE A 1 147 ? -5.791 6.749 2.536 1.00 93.31 147 PHE A C 1
ATOM 1165 O O . PHE A 1 147 ? -6.097 7.518 3.446 1.00 93.31 147 PHE A O 1
ATOM 1172 N N . ARG A 1 148 ? -6.416 5.587 2.332 1.00 92.69 148 ARG A N 1
ATOM 1173 C CA . ARG A 1 148 ? -7.499 5.063 3.173 1.00 92.69 148 ARG A CA 1
ATOM 1174 C C . ARG A 1 148 ? -7.076 3.725 3.755 1.00 92.69 148 ARG A C 1
ATOM 1176 O O . ARG A 1 148 ? -6.635 2.854 3.006 1.00 92.69 148 ARG A O 1
ATOM 1183 N N . PHE A 1 149 ? -7.249 3.549 5.062 1.00 93.94 149 PHE A N 1
ATOM 1184 C CA . PHE A 1 149 ? -6.871 2.314 5.750 1.00 93.94 149 PHE A CA 1
ATOM 1185 C C . PHE A 1 149 ? -8.116 1.582 6.246 1.00 93.94 149 PHE A C 1
ATOM 1187 O O . PHE A 1 149 ? -8.963 2.163 6.920 1.00 93.94 149 PHE A O 1
ATOM 1194 N N . LYS A 1 150 ? -8.219 0.294 5.917 1.00 92.88 150 LYS A N 1
ATOM 1195 C CA . LYS A 1 150 ? -9.324 -0.588 6.318 1.00 92.88 150 LYS A CA 1
ATOM 1196 C C . LYS A 1 150 ? -8.913 -1.563 7.416 1.00 92.88 150 LYS A C 1
ATOM 1198 O O . LYS A 1 150 ? -9.769 -2.101 8.108 1.00 92.88 150 LYS A O 1
ATOM 1203 N N . ASN A 1 151 ? -7.619 -1.845 7.543 1.00 93.81 151 ASN A N 1
ATOM 1204 C CA . ASN A 1 151 ? -7.073 -2.760 8.540 1.00 93.81 151 ASN A CA 1
ATOM 1205 C C . ASN A 1 151 ? -5.594 -2.454 8.833 1.00 93.81 151 ASN A C 1
ATOM 1207 O O . ASN A 1 151 ? -4.962 -1.633 8.168 1.00 93.81 151 ASN A O 1
ATOM 1211 N N . LEU A 1 152 ? -5.014 -3.175 9.798 1.00 92.31 152 LEU A N 1
ATOM 1212 C CA . LEU A 1 152 ? -3.604 -3.033 10.185 1.00 92.31 152 LEU A CA 1
ATOM 1213 C C . LEU A 1 152 ? -2.603 -3.412 9.076 1.00 92.31 152 LEU A C 1
ATOM 1215 O O . LEU A 1 152 ? -1.481 -2.909 9.055 1.00 92.31 152 LEU A O 1
ATOM 1219 N N . GLY A 1 153 ? -2.983 -4.288 8.147 1.00 93.75 153 GLY A N 1
ATOM 1220 C CA . GLY A 1 153 ? -2.138 -4.697 7.025 1.00 93.75 153 GLY A CA 1
ATOM 1221 C C . GLY A 1 153 ? -1.915 -3.589 5.995 1.00 93.75 153 GLY A C 1
ATOM 1222 O O . GLY A 1 153 ? -0.882 -3.590 5.317 1.00 93.75 153 GLY A O 1
ATOM 1223 N N . ASP A 1 154 ? -2.821 -2.614 5.915 1.00 94.12 154 ASP A N 1
ATOM 1224 C CA . ASP A 1 154 ? -2.728 -1.503 4.963 1.00 94.12 154 ASP A CA 1
ATOM 1225 C C . ASP A 1 154 ? -1.560 -0.550 5.268 1.00 94.12 154 ASP A C 1
ATOM 1227 O O . ASP A 1 154 ? -1.101 0.163 4.379 1.00 94.12 154 ASP A O 1
ATOM 1231 N N . PHE A 1 155 ? -1.009 -0.598 6.486 1.00 92.12 155 PHE A N 1
ATOM 1232 C CA . PHE A 1 155 ? 0.184 0.165 6.872 1.00 92.12 155 PHE A CA 1
ATOM 1233 C C . PHE A 1 155 ? 1.498 -0.462 6.403 1.00 92.12 155 PHE A C 1
ATOM 1235 O O . PHE A 1 155 ? 2.570 0.114 6.585 1.00 92.12 155 PHE A O 1
ATOM 1242 N N . THR A 1 156 ? 1.457 -1.658 5.815 1.00 95.00 156 THR A N 1
ATOM 1243 C CA . THR A 1 156 ? 2.672 -2.270 5.276 1.00 95.00 156 THR A CA 1
ATOM 1244 C C . THR A 1 156 ? 3.118 -1.541 4.003 1.00 95.00 156 THR A C 1
ATOM 1246 O O . THR A 1 156 ? 2.272 -1.195 3.177 1.00 95.00 156 THR A O 1
ATOM 1249 N N . PRO A 1 157 ? 4.435 -1.385 3.749 1.00 93.50 157 PRO A N 1
ATOM 1250 C CA . PRO A 1 157 ? 4.923 -0.692 2.553 1.00 93.50 157 PRO A CA 1
ATOM 1251 C C . PRO A 1 157 ? 4.369 -1.273 1.247 1.00 93.50 157 PRO A C 1
ATOM 1253 O O . PRO A 1 157 ? 4.061 -0.545 0.311 1.00 93.50 157 PRO A O 1
ATOM 1256 N N . LYS A 1 158 ? 4.183 -2.599 1.193 1.00 94.19 158 LYS A N 1
ATOM 1257 C CA . LYS A 1 158 ? 3.592 -3.272 0.030 1.00 94.19 158 LYS A CA 1
ATOM 1258 C C . LYS A 1 158 ? 2.158 -2.810 -0.222 1.00 94.19 158 LYS A C 1
ATOM 1260 O O . LYS A 1 158 ? 1.827 -2.503 -1.362 1.00 94.19 158 LYS A O 1
ATOM 1265 N N . LYS A 1 159 ? 1.333 -2.751 0.828 1.00 95.06 159 LYS A N 1
ATOM 1266 C CA . LYS A 1 159 ? -0.060 -2.313 0.719 1.00 95.06 159 LYS A CA 1
ATOM 1267 C C . LYS A 1 159 ? -0.178 -0.822 0.457 1.00 95.06 159 LYS A C 1
ATOM 1269 O O . LYS A 1 159 ? -0.985 -0.439 -0.378 1.00 95.06 159 LYS A O 1
ATOM 1274 N N . MET A 1 160 ? 0.679 -0.005 1.065 1.00 92.31 160 MET A N 1
ATOM 1275 C CA . MET A 1 160 ? 0.759 1.422 0.749 1.00 92.31 160 MET A CA 1
ATOM 1276 C C . MET A 1 160 ? 1.046 1.657 -0.738 1.00 92.31 160 MET A C 1
ATOM 1278 O O . MET A 1 160 ? 0.363 2.457 -1.365 1.00 92.31 160 MET A O 1
ATOM 1282 N N . ILE A 1 161 ? 1.985 0.909 -1.329 1.00 93.94 161 ILE A N 1
ATOM 1283 C CA . ILE A 1 161 ? 2.267 1.003 -2.769 1.00 93.94 161 ILE A CA 1
ATOM 1284 C C . ILE A 1 161 ? 1.082 0.503 -3.607 1.00 93.94 161 ILE A C 1
ATOM 1286 O O . ILE A 1 161 ? 0.761 1.100 -4.624 1.00 93.94 161 ILE A O 1
ATOM 1290 N N . GLU A 1 162 ? 0.424 -0.590 -3.212 1.00 92.25 162 GLU A N 1
ATOM 1291 C CA . GLU A 1 162 ? -0.737 -1.127 -3.943 1.00 92.25 162 GLU A CA 1
ATOM 1292 C C . GLU A 1 162 ? -1.950 -0.188 -3.926 1.00 92.25 162 GLU A C 1
ATOM 1294 O O . GLU A 1 162 ? -2.689 -0.134 -4.911 1.00 92.25 162 GLU A O 1
ATOM 1299 N N . ASN A 1 163 ? -2.144 0.531 -2.819 1.00 91.44 163 ASN A N 1
ATOM 1300 C CA . ASN A 1 163 ? -3.279 1.422 -2.591 1.00 91.44 163 ASN A CA 1
ATOM 1301 C C . ASN A 1 163 ? -3.060 2.837 -3.157 1.00 91.44 163 ASN A C 1
ATOM 1303 O O . ASN A 1 163 ? -4.019 3.600 -3.229 1.00 91.44 163 ASN A O 1
ATOM 1307 N N . SER A 1 164 ? -1.836 3.175 -3.575 1.00 92.81 164 SER A N 1
ATOM 1308 C CA . SER A 1 164 ? -1.487 4.455 -4.199 1.00 92.81 164 SER A CA 1
ATOM 1309 C C . SER A 1 164 ? -1.323 4.294 -5.715 1.00 92.81 164 SER A C 1
ATOM 1311 O O . SER A 1 164 ? -0.473 3.516 -6.160 1.00 92.81 164 SER A O 1
ATOM 1313 N N . PRO A 1 165 ? -2.105 5.015 -6.538 1.00 91.69 165 PRO A N 1
ATOM 1314 C CA . PRO A 1 165 ? -1.923 5.032 -7.987 1.00 91.69 165 PRO A CA 1
ATOM 1315 C C . PRO A 1 165 ? -0.510 5.454 -8.412 1.00 91.69 165 PRO A C 1
ATOM 1317 O O . PRO A 1 165 ? 0.100 4.782 -9.248 1.00 91.69 165 PRO A O 1
ATOM 1320 N N . PHE A 1 166 ? 0.028 6.516 -7.811 1.00 92.25 166 PHE A N 1
ATOM 1321 C CA . PHE A 1 166 ? 1.350 7.051 -8.119 1.00 92.25 166 PHE A CA 1
ATOM 1322 C C . PHE A 1 166 ? 2.469 6.067 -7.768 1.00 92.25 166 PHE A C 1
ATOM 1324 O O . PHE A 1 166 ? 3.274 5.703 -8.629 1.00 92.25 166 PHE A O 1
ATOM 1331 N N . LEU A 1 167 ? 2.502 5.566 -6.528 1.00 92.88 167 LEU A N 1
ATOM 1332 C CA . LEU A 1 167 ? 3.539 4.629 -6.087 1.00 92.88 167 LEU A CA 1
ATOM 1333 C C . LEU A 1 167 ? 3.458 3.299 -6.839 1.00 92.88 167 LEU A C 1
ATOM 1335 O O . LEU A 1 167 ? 4.488 2.682 -7.123 1.00 92.88 167 LEU A O 1
ATOM 1339 N N . LYS A 1 168 ? 2.248 2.849 -7.187 1.00 93.94 168 LYS A N 1
ATOM 1340 C CA . LYS A 1 168 ? 2.057 1.662 -8.021 1.00 93.94 168 LYS A CA 1
ATOM 1341 C C . LYS A 1 168 ? 2.652 1.858 -9.412 1.00 93.94 168 LYS A C 1
ATOM 1343 O O . LYS A 1 168 ? 3.331 0.950 -9.886 1.00 93.94 168 LYS A O 1
ATOM 1348 N N . GLY A 1 169 ? 2.424 3.013 -10.040 1.00 93.25 169 GLY A N 1
ATOM 1349 C CA . GLY A 1 169 ? 3.044 3.374 -11.318 1.00 93.25 169 GLY A CA 1
ATOM 1350 C C . GLY A 1 169 ? 4.568 3.344 -11.227 1.00 93.25 169 GLY A C 1
ATOM 1351 O O . GLY A 1 169 ? 5.215 2.611 -11.970 1.00 93.25 169 GLY A O 1
ATOM 1352 N N . LEU A 1 170 ? 5.128 4.010 -10.213 1.00 93.44 170 LEU A N 1
ATOM 1353 C CA . LEU A 1 170 ? 6.573 4.049 -9.992 1.00 93.44 170 LEU A CA 1
ATOM 1354 C C . LEU A 1 170 ? 7.180 2.653 -9.782 1.00 93.44 170 LEU A C 1
ATOM 1356 O O . LEU A 1 170 ? 8.253 2.351 -10.300 1.00 93.44 170 LEU A O 1
ATOM 1360 N N . LYS A 1 171 ? 6.482 1.771 -9.061 1.00 94.75 171 LYS A N 1
ATOM 1361 C CA . LYS A 1 171 ? 6.906 0.377 -8.884 1.00 94.75 171 LYS A CA 1
ATOM 1362 C C . LYS A 1 171 ? 6.873 -0.408 -10.195 1.00 94.75 171 LYS A C 1
ATOM 1364 O O . LYS A 1 171 ? 7.769 -1.212 -10.447 1.00 94.75 171 LYS A O 1
ATOM 1369 N N . VAL A 1 172 ? 5.853 -0.204 -11.029 1.00 95.31 172 VAL A N 1
ATOM 1370 C CA . VAL A 1 172 ? 5.786 -0.834 -12.356 1.00 95.31 172 VAL A CA 1
ATOM 1371 C C . VAL A 1 172 ? 6.962 -0.374 -13.212 1.00 95.31 172 VAL A C 1
ATOM 1373 O O . VAL A 1 172 ? 7.633 -1.219 -13.808 1.00 95.31 172 VAL A O 1
ATOM 1376 N N . ASP A 1 173 ? 7.263 0.922 -13.213 1.00 93.69 173 ASP A N 1
ATOM 1377 C CA . ASP A 1 173 ? 8.402 1.484 -13.939 1.00 93.69 173 ASP A CA 1
ATOM 1378 C C . ASP A 1 173 ? 9.723 0.897 -13.433 1.00 93.69 173 ASP A C 1
ATOM 1380 O O . ASP A 1 173 ? 10.538 0.418 -14.224 1.00 93.69 173 ASP A O 1
ATOM 1384 N N . GLU A 1 174 ? 9.916 0.823 -12.114 1.00 95.00 174 GLU A N 1
ATOM 1385 C CA . GLU A 1 174 ? 11.084 0.189 -11.497 1.00 95.00 174 GLU A CA 1
ATOM 1386 C C . GLU A 1 174 ? 11.245 -1.275 -11.952 1.00 95.00 174 GLU A C 1
ATOM 1388 O O . GLU A 1 174 ? 12.332 -1.710 -12.353 1.00 95.00 174 GLU A O 1
ATOM 1393 N N . GLU A 1 175 ? 10.166 -2.061 -11.929 1.00 95.69 175 GLU A N 1
ATOM 1394 C CA . GLU A 1 175 ? 10.174 -3.453 -12.379 1.00 95.69 175 GLU A CA 1
ATOM 1395 C C . GLU A 1 175 ? 10.502 -3.575 -13.873 1.00 95.69 175 GLU A C 1
ATOM 1397 O O . GLU A 1 175 ? 11.247 -4.479 -14.276 1.00 95.69 175 GLU A O 1
ATOM 1402 N N . GLN A 1 176 ? 9.971 -2.678 -14.704 1.00 94.75 176 GLN A N 1
ATOM 1403 C CA . GLN A 1 176 ? 10.254 -2.627 -16.135 1.00 94.75 176 GLN A CA 1
ATOM 1404 C C . GLN A 1 176 ? 11.715 -2.253 -16.402 1.00 94.75 176 GLN A C 1
ATOM 1406 O O . GLN A 1 176 ? 12.400 -2.976 -17.133 1.00 94.75 176 GLN A O 1
ATOM 1411 N N . TYR A 1 177 ? 12.243 -1.212 -15.756 1.00 95.06 177 TYR A N 1
ATOM 1412 C CA . TYR A 1 177 ? 13.649 -0.825 -15.875 1.00 95.06 177 TYR A CA 1
ATOM 1413 C C . TYR A 1 177 ? 14.579 -1.959 -15.456 1.00 95.06 177 TYR A C 1
ATOM 1415 O O . TYR A 1 177 ? 15.521 -2.296 -16.177 1.00 95.06 177 TYR A O 1
ATOM 1423 N N . ASN A 1 178 ? 14.272 -2.640 -14.354 1.00 95.94 178 ASN A N 1
ATOM 1424 C CA . ASN A 1 178 ? 15.043 -3.792 -13.904 1.00 95.94 178 ASN A CA 1
ATOM 1425 C C . ASN A 1 178 ? 15.025 -4.950 -14.914 1.00 95.94 178 ASN A C 1
ATOM 1427 O O . ASN A 1 178 ? 16.042 -5.630 -15.100 1.00 95.94 178 ASN A O 1
ATOM 1431 N N . LYS A 1 179 ? 13.899 -5.188 -15.597 1.00 94.69 179 LYS A N 1
ATOM 1432 C CA . LYS A 1 179 ? 13.825 -6.172 -16.691 1.00 94.69 179 LYS A CA 1
ATOM 1433 C C . LYS A 1 179 ? 14.693 -5.743 -17.873 1.00 94.69 179 LYS A C 1
ATOM 1435 O O . LYS A 1 179 ? 15.471 -6.564 -18.360 1.00 94.69 179 LYS A O 1
ATOM 1440 N N . LEU A 1 180 ? 14.625 -4.479 -18.289 1.00 91.38 180 LEU A N 1
ATOM 1441 C CA . LEU A 1 180 ? 15.447 -3.947 -19.379 1.00 91.38 180 LEU A CA 1
ATOM 1442 C C . LEU A 1 180 ? 16.941 -4.073 -19.069 1.00 91.38 180 LEU A C 1
ATOM 1444 O O . LEU A 1 180 ? 17.694 -4.610 -19.880 1.00 91.38 180 LEU A O 1
ATOM 1448 N N . VAL A 1 181 ? 17.370 -3.684 -17.868 1.00 92.62 181 VAL A N 1
ATOM 1449 C CA . VAL A 1 181 ? 18.767 -3.811 -17.424 1.00 92.62 181 VAL A CA 1
ATOM 1450 C C . VAL A 1 181 ? 19.236 -5.266 -17.476 1.00 92.62 181 VAL A C 1
ATOM 1452 O O . VAL A 1 181 ? 20.332 -5.549 -17.967 1.00 92.62 181 VAL A O 1
ATOM 1455 N N . LYS A 1 182 ? 18.408 -6.221 -17.030 1.00 93.75 182 LYS A N 1
ATOM 1456 C CA . LYS A 1 182 ? 18.731 -7.654 -17.131 1.00 93.75 182 LYS A CA 1
ATOM 1457 C C . LYS A 1 182 ? 18.904 -8.093 -18.588 1.00 93.75 182 LYS A C 1
ATOM 1459 O O . LYS A 1 182 ? 19.881 -8.781 -18.880 1.00 93.75 182 LYS A O 1
ATOM 1464 N N . GLN A 1 183 ? 18.017 -7.675 -19.492 1.00 90.62 183 GLN A N 1
ATOM 1465 C CA . GLN A 1 183 ? 18.113 -8.013 -20.919 1.00 90.62 183 GLN A CA 1
ATOM 1466 C C . GLN A 1 183 ? 19.366 -7.418 -21.571 1.00 90.62 183 GLN A C 1
ATOM 1468 O O . GLN A 1 183 ? 20.086 -8.126 -22.274 1.00 90.62 183 GLN A O 1
ATOM 1473 N N . LEU A 1 184 ? 19.692 -6.161 -21.265 1.00 90.06 184 LEU A N 1
ATOM 1474 C CA . LEU A 1 184 ? 20.917 -5.509 -21.736 1.00 90.06 184 LEU A CA 1
ATOM 1475 C C . LEU A 1 184 ? 22.184 -6.181 -21.189 1.00 90.06 184 LEU A C 1
ATOM 1477 O O . LEU A 1 184 ? 23.208 -6.231 -21.866 1.00 90.06 184 LEU A O 1
ATOM 1481 N N . ARG A 1 185 ? 22.135 -6.737 -19.973 1.00 89.31 185 ARG A N 1
ATOM 1482 C CA . ARG A 1 185 ? 23.271 -7.464 -19.391 1.00 89.31 185 ARG A CA 1
ATOM 1483 C C . ARG A 1 185 ? 23.492 -8.825 -20.047 1.00 89.31 185 ARG A C 1
ATOM 1485 O O . ARG A 1 185 ? 24.641 -9.212 -20.257 1.00 89.31 185 ARG A O 1
ATOM 1492 N N . VAL A 1 186 ? 22.414 -9.555 -20.336 1.00 93.12 186 VAL A N 1
ATOM 1493 C CA . VAL A 1 186 ? 22.474 -10.896 -20.942 1.00 93.12 186 VAL A CA 1
ATOM 1494 C C . VAL A 1 186 ? 22.818 -10.807 -22.431 1.00 93.12 186 VAL A C 1
ATOM 1496 O O . VAL A 1 186 ? 23.648 -11.576 -22.918 1.00 93.12 186 VAL A O 1
ATOM 1499 N N . ASN A 1 187 ? 22.233 -9.850 -23.155 1.00 93.94 187 ASN A N 1
ATOM 1500 C CA . ASN A 1 187 ? 22.426 -9.708 -24.592 1.00 93.94 187 ASN A CA 1
ATOM 1501 C C . ASN A 1 187 ? 23.520 -8.679 -24.930 1.00 93.94 187 ASN A C 1
ATOM 1503 O O . ASN A 1 187 ? 23.301 -7.467 -24.939 1.00 93.94 187 ASN A O 1
ATOM 1507 N N . LYS A 1 188 ? 24.703 -9.186 -25.297 1.00 90.75 188 LYS A N 1
ATOM 1508 C CA . LYS A 1 188 ? 25.859 -8.363 -25.694 1.00 90.75 188 LYS A CA 1
ATOM 1509 C C . LYS A 1 188 ? 25.618 -7.531 -26.960 1.00 90.75 188 LYS A C 1
ATOM 1511 O O . LYS A 1 188 ? 26.245 -6.486 -27.099 1.00 90.75 188 LYS A O 1
ATOM 1516 N N . VAL A 1 189 ? 24.758 -7.986 -27.876 1.00 89.44 189 VAL A N 1
ATOM 1517 C CA . VAL A 1 189 ? 24.446 -7.266 -29.124 1.00 89.44 189 VAL A CA 1
ATOM 1518 C C . VAL A 1 189 ? 23.615 -6.028 -28.810 1.00 89.44 189 VAL A C 1
ATOM 1520 O O . VAL A 1 189 ? 24.001 -4.930 -29.198 1.00 89.44 189 VAL A O 1
ATOM 1523 N N . LEU A 1 190 ? 22.540 -6.185 -28.029 1.00 85.75 190 LEU A N 1
ATOM 1524 C CA . LEU A 1 190 ? 21.703 -5.061 -27.595 1.00 85.75 190 LEU A CA 1
ATOM 1525 C C . LEU A 1 190 ? 22.500 -4.047 -26.772 1.00 85.75 190 LEU A C 1
ATOM 1527 O O . LEU A 1 190 ? 22.318 -2.847 -26.938 1.00 85.75 190 LEU A O 1
ATOM 1531 N N . ARG A 1 191 ? 23.432 -4.513 -25.933 1.00 89.19 191 ARG A N 1
ATOM 1532 C CA . ARG A 1 191 ? 24.311 -3.618 -25.176 1.00 89.19 191 ARG A CA 1
ATOM 1533 C C . ARG A 1 191 ? 25.171 -2.737 -26.085 1.00 89.19 191 ARG A C 1
ATOM 1535 O O . ARG A 1 191 ? 25.151 -1.524 -25.925 1.00 89.19 191 ARG A O 1
ATOM 1542 N N . LYS A 1 192 ? 25.860 -3.335 -27.064 1.00 89.62 192 LYS A N 1
ATOM 1543 C CA . LYS A 1 192 ? 26.679 -2.594 -28.041 1.00 89.62 192 LYS A CA 1
ATOM 1544 C C . LYS A 1 192 ? 25.846 -1.620 -28.878 1.00 89.62 192 LYS A C 1
ATOM 1546 O O . LYS A 1 192 ? 26.295 -0.517 -29.155 1.00 89.62 192 LYS A O 1
ATOM 1551 N N . LEU A 1 193 ? 24.629 -2.017 -29.250 1.00 88.69 193 LEU A N 1
ATOM 1552 C CA . LEU A 1 193 ? 23.704 -1.174 -30.008 1.00 88.69 193 LEU A CA 1
ATOM 1553 C C . LEU A 1 193 ? 23.258 0.063 -29.209 1.00 88.69 193 LEU A C 1
ATOM 1555 O O . LEU A 1 193 ? 23.123 1.143 -29.768 1.00 88.69 193 LEU A O 1
ATOM 1559 N N . VAL A 1 194 ? 23.043 -0.089 -27.899 1.00 87.25 194 VAL A N 1
ATOM 1560 C CA . VAL A 1 194 ? 22.646 1.011 -27.002 1.00 87.25 194 VAL A CA 1
ATOM 1561 C C . VAL A 1 194 ? 23.829 1.916 -26.620 1.00 87.25 194 VAL A C 1
ATOM 1563 O O . VAL A 1 194 ? 23.611 3.083 -26.293 1.00 87.25 194 VAL A O 1
ATOM 1566 N N . GLU A 1 195 ? 25.065 1.410 -26.658 1.00 89.25 195 GLU A N 1
ATOM 1567 C CA . GLU A 1 195 ? 26.289 2.203 -26.453 1.00 89.25 195 GLU A CA 1
ATOM 1568 C C . GLU A 1 195 ? 26.519 3.215 -27.594 1.00 89.25 195 GLU A C 1
ATOM 1570 O O . GLU A 1 195 ? 27.006 4.321 -27.345 1.00 89.25 195 GLU A O 1
ATOM 1575 N N . ASP A 1 196 ? 26.115 2.882 -28.825 1.00 93.00 196 ASP A N 1
ATOM 1576 C CA . ASP A 1 196 ? 26.144 3.810 -29.956 1.00 93.00 196 ASP A CA 1
ATOM 1577 C C . ASP A 1 196 ? 24.982 4.820 -29.884 1.00 93.00 196 ASP A C 1
ATOM 1579 O O . ASP A 1 196 ? 23.798 4.473 -29.859 1.00 93.00 196 ASP A O 1
ATOM 1583 N N . LYS A 1 197 ? 25.325 6.114 -29.885 1.00 91.25 197 LYS A N 1
ATOM 1584 C CA . LYS A 1 197 ? 24.365 7.224 -29.810 1.00 91.25 197 LYS A CA 1
ATOM 1585 C C . LYS A 1 197 ? 23.414 7.275 -31.007 1.00 91.25 197 LYS A C 1
ATOM 1587 O O . LYS A 1 197 ? 22.287 7.740 -30.829 1.00 91.25 197 LYS A O 1
ATOM 1592 N N . VAL A 1 198 ? 23.853 6.866 -32.199 1.00 91.75 198 VAL A N 1
ATOM 1593 C CA . VAL A 1 198 ? 23.025 6.898 -33.416 1.00 91.75 198 VAL A CA 1
ATOM 1594 C C . VAL A 1 198 ? 22.040 5.737 -33.385 1.00 91.75 198 VAL A C 1
ATOM 1596 O O . VAL A 1 198 ? 20.829 5.959 -33.369 1.00 91.75 198 VAL A O 1
ATOM 1599 N N . ALA A 1 199 ? 22.550 4.514 -33.235 1.00 89.06 199 ALA A N 1
ATOM 1600 C CA . ALA A 1 199 ? 21.725 3.313 -33.214 1.00 89.06 199 ALA A CA 1
ATOM 1601 C C . ALA A 1 199 ? 20.717 3.294 -32.050 1.00 89.06 199 ALA A C 1
ATOM 1603 O O . ALA A 1 199 ? 19.571 2.876 -32.221 1.00 89.06 199 ALA A O 1
ATOM 1604 N N . LYS A 1 200 ? 21.080 3.836 -30.877 1.00 90.62 200 LYS A N 1
ATOM 1605 C CA . LYS A 1 200 ? 20.143 4.025 -29.757 1.00 90.62 200 LYS A CA 1
ATOM 1606 C C . LYS A 1 200 ? 18.958 4.922 -30.126 1.00 90.62 200 LYS A C 1
ATOM 1608 O O . LYS A 1 200 ? 17.835 4.646 -29.704 1.00 90.62 200 LYS A O 1
ATOM 1613 N N . LYS A 1 201 ? 19.188 6.011 -30.870 1.00 92.25 201 LYS A N 1
ATOM 1614 C CA . LYS A 1 201 ? 18.117 6.935 -31.281 1.00 92.25 201 LYS A CA 1
ATOM 1615 C C . LYS A 1 201 ? 17.173 6.279 -32.283 1.00 92.25 201 LYS A C 1
ATOM 1617 O O . LYS A 1 201 ? 15.964 6.416 -32.125 1.00 92.25 201 LYS A O 1
ATOM 1622 N N . GLU A 1 202 ? 17.707 5.545 -33.254 1.00 92.50 202 GLU A N 1
ATOM 1623 C CA . GLU A 1 202 ? 16.911 4.812 -34.248 1.00 92.50 202 GLU A CA 1
ATOM 1624 C C . GLU A 1 202 ? 16.094 3.683 -33.608 1.00 92.50 202 GLU A C 1
ATOM 1626 O O . GLU A 1 202 ? 14.899 3.547 -33.876 1.00 92.50 202 GLU A O 1
ATOM 1631 N N . LEU A 1 203 ? 16.695 2.930 -32.681 1.00 88.38 203 LEU A N 1
ATOM 1632 C CA . LEU A 1 203 ?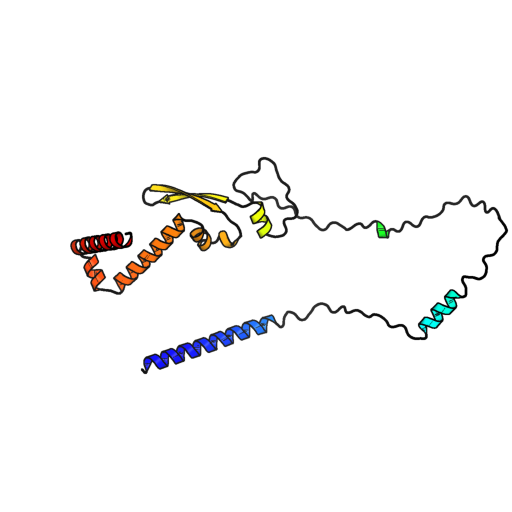 15.988 1.919 -31.896 1.00 88.38 203 LEU A CA 1
ATOM 1633 C C . LEU A 1 203 ? 14.858 2.545 -31.064 1.00 88.38 203 LEU A C 1
ATOM 1635 O O . LEU A 1 203 ? 13.745 2.035 -31.027 1.00 88.38 203 LEU A O 1
ATOM 1639 N N . ALA A 1 204 ? 15.110 3.683 -30.416 1.00 91.31 204 ALA A N 1
ATOM 1640 C CA . ALA A 1 204 ? 14.073 4.381 -29.663 1.00 91.31 204 ALA A CA 1
ATOM 1641 C C . ALA A 1 204 ? 12.966 4.948 -30.571 1.00 91.31 204 ALA A C 1
ATOM 1643 O O . ALA A 1 204 ? 11.816 5.028 -30.150 1.00 91.31 204 ALA A O 1
ATOM 1644 N N . ALA A 1 205 ? 13.286 5.368 -31.797 1.00 93.19 205 ALA A N 1
ATOM 1645 C CA . ALA A 1 205 ? 12.296 5.840 -32.762 1.00 93.19 205 ALA A CA 1
ATOM 1646 C C . ALA A 1 205 ? 11.406 4.692 -33.258 1.00 93.19 205 ALA A C 1
ATOM 1648 O O . ALA A 1 205 ? 10.187 4.802 -33.191 1.00 93.19 205 ALA A O 1
ATOM 1649 N N . THR A 1 206 ? 12.005 3.570 -33.661 1.00 92.25 206 THR A N 1
ATOM 1650 C CA . THR A 1 206 ? 11.272 2.368 -34.094 1.00 92.25 206 THR A CA 1
ATOM 1651 C C . THR A 1 206 ? 10.372 1.813 -32.991 1.00 92.25 206 THR A C 1
ATOM 1653 O O . THR A 1 206 ? 9.205 1.541 -33.252 1.00 92.25 206 THR A O 1
ATOM 1656 N N . LEU A 1 207 ? 10.853 1.737 -31.743 1.00 90.19 207 LEU A N 1
ATOM 1657 C CA . LEU A 1 207 ? 10.028 1.316 -30.603 1.00 90.19 207 LEU A CA 1
ATOM 1658 C C . LEU A 1 207 ? 8.830 2.246 -30.360 1.00 90.19 207 LEU A C 1
ATOM 1660 O O . LEU A 1 207 ? 7.747 1.759 -30.052 1.00 90.19 207 LEU A O 1
ATOM 1664 N N . ARG A 1 208 ? 8.997 3.567 -30.519 1.00 92.56 208 ARG A N 1
ATOM 1665 C CA . ARG A 1 208 ? 7.883 4.526 -30.404 1.00 92.56 208 ARG A CA 1
ATOM 1666 C C . ARG A 1 208 ? 6.864 4.366 -31.528 1.00 92.56 208 ARG A C 1
ATOM 1668 O O . ARG A 1 208 ? 5.674 4.484 -31.266 1.00 92.56 208 ARG A O 1
ATOM 1675 N N . THR A 1 209 ? 7.313 4.093 -32.753 1.00 94.44 209 THR A N 1
ATOM 1676 C CA . THR A 1 209 ? 6.409 3.809 -33.877 1.00 94.44 209 THR A CA 1
ATOM 1677 C C . THR A 1 209 ? 5.583 2.558 -33.602 1.00 94.44 209 THR A C 1
ATOM 1679 O O . THR A 1 209 ? 4.364 2.617 -33.694 1.00 94.44 209 THR A O 1
ATOM 1682 N N . ILE A 1 210 ? 6.228 1.472 -33.161 1.00 93.69 210 ILE A N 1
ATOM 1683 C CA . ILE A 1 210 ? 5.539 0.225 -32.795 1.00 93.69 210 ILE A CA 1
ATOM 1684 C C . ILE A 1 210 ? 4.553 0.466 -31.643 1.00 93.69 210 ILE A C 1
ATOM 1686 O O . ILE A 1 210 ? 3.427 -0.007 -31.698 1.00 93.69 210 ILE A O 1
ATOM 1690 N N . ALA A 1 211 ? 4.941 1.223 -30.611 1.00 91.31 211 ALA A N 1
ATOM 1691 C CA . ALA A 1 211 ? 4.039 1.548 -29.505 1.00 91.31 211 ALA A CA 1
ATOM 1692 C C . ALA A 1 211 ? 2.789 2.301 -29.990 1.00 91.31 211 ALA A C 1
ATOM 1694 O O . ALA A 1 211 ? 1.679 1.951 -29.606 1.00 91.31 211 ALA A O 1
ATOM 1695 N N . LYS A 1 212 ? 2.964 3.273 -30.892 1.00 94.38 212 LYS A N 1
ATOM 1696 C CA . LYS A 1 212 ? 1.860 4.038 -31.483 1.00 94.38 212 LYS A CA 1
ATOM 1697 C C . LYS A 1 212 ? 0.927 3.174 -32.338 1.00 94.38 212 LYS A C 1
ATOM 1699 O O . LYS A 1 212 ? -0.272 3.420 -32.346 1.00 94.38 212 LYS A O 1
ATOM 1704 N N . GLU A 1 213 ? 1.463 2.189 -33.056 1.00 93.75 213 GLU A N 1
ATOM 1705 C CA . GLU A 1 213 ? 0.660 1.224 -33.823 1.00 93.75 213 GLU A CA 1
ATOM 1706 C C . GLU A 1 213 ? -0.185 0.315 -32.918 1.00 93.75 213 GLU A C 1
ATOM 1708 O O . GLU A 1 213 ? -1.263 -0.096 -33.323 1.00 93.75 213 GLU A O 1
ATOM 1713 N N . LEU A 1 214 ? 0.275 0.013 -31.699 1.00 91.38 214 LEU A N 1
ATOM 1714 C CA . LEU A 1 214 ? -0.452 -0.833 -30.740 1.00 91.38 214 LEU A CA 1
ATOM 1715 C C . LEU A 1 214 ? -1.547 -0.091 -29.955 1.00 91.38 214 LEU A C 1
ATOM 1717 O O . LEU A 1 214 ? -2.380 -0.738 -29.325 1.00 91.38 214 LEU A O 1
ATOM 1721 N N . GLU A 1 215 ? -1.522 1.242 -29.947 1.00 86.38 215 GLU A N 1
ATOM 1722 C CA . GLU A 1 215 ? -2.558 2.086 -29.333 1.00 86.38 215 GLU A CA 1
ATOM 1723 C C . GLU A 1 215 ? -3.745 2.366 -30.277 1.00 86.38 215 GLU A C 1
ATOM 1725 O O . GLU A 1 215 ? -4.757 2.909 -29.830 1.00 86.38 215 GLU A O 1
ATOM 1730 N N . GLN A 1 216 ? -3.615 2.021 -31.565 1.00 62.41 216 GLN A N 1
ATOM 1731 C CA . GLN A 1 216 ? -4.677 2.096 -32.578 1.00 62.41 216 GLN A CA 1
ATOM 1732 C C . GLN A 1 216 ? -5.544 0.835 -32.583 1.00 62.41 216 GLN A C 1
ATOM 1734 O O . GLN A 1 216 ? -6.765 0.995 -32.808 1.00 62.41 216 GLN A O 1
#

pLDDT: mean 73.16, std 21.42, range [27.83, 95.94]